Protein AF-A0A7S7LUF5-F1 (afdb_monomer_lite)

Sequence (207 aa):
MFKLKSSAERSEERLLEEKLYEQVALELQNDNKRAGIWAKALADSDGSEIKAQSLYIKYHVQALKDEIDIKNEQPKQATEQEQKETVKKTRSSYSSNEEYIKDMIVQNTKAKEGTHKSVLSSGSFAGNIKNYILVSVVFIVTLFVGMLVGGLVLNILKPDLASPDFGSVAFLGWSFGFASLYFYLKKEWLKYISLGMFILFVIPLVL

Organism: NCBI:txid2740404

Structure (mmCIF, N/CA/C/O backbone):
data_AF-A0A7S7LUF5-F1
#
_entry.id   AF-A0A7S7LUF5-F1
#
loop_
_atom_site.group_PDB
_atom_site.id
_atom_site.type_symbol
_atom_site.label_atom_id
_atom_site.label_alt_id
_atom_site.label_comp_id
_atom_site.label_asym_id
_atom_site.label_entity_id
_atom_site.label_seq_id
_atom_site.pdbx_PDB_ins_code
_atom_site.Cartn_x
_atom_site.Cartn_y
_atom_site.Cartn_z
_atom_site.occupancy
_atom_site.B_iso_or_equiv
_atom_site.auth_seq_id
_atom_site.auth_comp_id
_atom_site.auth_asym_id
_atom_site.auth_atom_id
_atom_site.pdbx_PDB_model_num
ATOM 1 N N . MET A 1 1 ? -36.928 -6.252 5.793 1.00 52.19 1 MET A N 1
ATOM 2 C CA . MET A 1 1 ? -37.040 -4.839 6.218 1.00 52.19 1 MET A CA 1
ATOM 3 C C . MET A 1 1 ? -35.694 -4.179 5.945 1.00 52.19 1 MET A C 1
ATOM 5 O O . MET A 1 1 ? -34.720 -4.578 6.565 1.00 52.19 1 MET A O 1
ATOM 9 N N . PHE A 1 2 ? -35.597 -3.278 4.963 1.00 64.00 2 PHE A N 1
ATOM 10 C CA . PHE A 1 2 ? -34.340 -2.584 4.652 1.00 64.00 2 PHE A CA 1
ATOM 11 C C . PHE A 1 2 ? -34.131 -1.455 5.665 1.00 64.00 2 PHE A C 1
ATOM 13 O O . PHE A 1 2 ? -34.934 -0.526 5.730 1.00 64.00 2 PHE A O 1
ATOM 20 N N . LYS A 1 3 ? -33.086 -1.556 6.491 1.00 74.62 3 LYS A N 1
ATOM 21 C CA . LYS A 1 3 ? -32.710 -0.505 7.440 1.00 74.62 3 LYS A CA 1
ATOM 22 C C . LYS A 1 3 ? -31.882 0.530 6.673 1.00 74.62 3 LYS A C 1
ATOM 24 O O . LYS A 1 3 ? -30.812 0.206 6.170 1.00 74.62 3 LYS A O 1
ATOM 29 N N . LEU A 1 4 ? -32.401 1.746 6.519 1.00 79.88 4 LEU A N 1
ATOM 30 C CA . LEU A 1 4 ? -31.677 2.830 5.853 1.00 79.88 4 LEU A CA 1
ATOM 31 C C . LEU A 1 4 ? -30.666 3.435 6.835 1.00 79.88 4 LEU A C 1
ATOM 33 O O . LEU A 1 4 ? -31.055 3.844 7.930 1.00 79.88 4 LEU A O 1
ATOM 37 N N . LYS A 1 5 ? -29.385 3.487 6.443 1.00 81.62 5 LYS A N 1
ATOM 38 C CA . LYS A 1 5 ? -28.329 4.132 7.238 1.00 81.62 5 LYS A CA 1
ATOM 39 C C . LYS A 1 5 ? -28.624 5.618 7.422 1.00 81.62 5 LYS A C 1
ATOM 41 O O . LYS A 1 5 ? -29.053 6.305 6.489 1.00 81.62 5 LYS A O 1
ATOM 46 N N . SER A 1 6 ? -28.346 6.129 8.617 1.00 89.75 6 SER A N 1
ATOM 47 C CA . SER A 1 6 ? -28.503 7.558 8.905 1.00 89.75 6 SER A CA 1
ATOM 48 C C . SER A 1 6 ? -27.444 8.402 8.176 1.00 89.75 6 SER A C 1
ATOM 50 O O . SER A 1 6 ? -26.435 7.897 7.680 1.00 89.75 6 SER A O 1
ATOM 52 N N . SER A 1 7 ? -27.649 9.721 8.086 1.00 87.19 7 SER A N 1
ATOM 53 C CA . SER A 1 7 ? -26.633 10.616 7.506 1.00 87.19 7 SER A CA 1
ATOM 54 C C . SER A 1 7 ? -25.322 10.618 8.302 1.00 87.19 7 SER A C 1
ATOM 56 O O . SER A 1 7 ? -24.259 10.751 7.701 1.00 87.19 7 SER A O 1
ATOM 58 N N . ALA A 1 8 ? -25.396 10.465 9.628 1.00 87.31 8 ALA A N 1
ATOM 59 C CA . ALA A 1 8 ? -24.224 10.395 10.498 1.00 87.31 8 ALA A CA 1
ATOM 60 C C . ALA A 1 8 ? -23.419 9.116 10.233 1.00 87.31 8 ALA A C 1
ATOM 62 O O . ALA A 1 8 ? -22.225 9.181 9.972 1.00 87.31 8 ALA A O 1
ATOM 63 N N . GLU A 1 9 ? -24.105 7.978 10.149 1.00 86.44 9 GLU A N 1
ATOM 64 C CA . GLU A 1 9 ? -23.503 6.664 9.893 1.00 86.44 9 GLU A CA 1
ATOM 65 C C . GLU A 1 9 ? -22.791 6.602 8.528 1.00 86.44 9 GLU A C 1
ATOM 67 O O . GLU A 1 9 ? -21.685 6.083 8.414 1.00 86.44 9 GLU A O 1
ATOM 72 N N . ARG A 1 10 ? -23.365 7.232 7.490 1.00 87.81 10 ARG A N 1
ATOM 73 C CA . ARG A 1 10 ? -22.695 7.392 6.184 1.00 87.81 10 ARG A CA 1
ATOM 74 C C . ARG A 1 10 ? -21.480 8.321 6.235 1.00 87.81 10 ARG A C 1
ATOM 76 O O . ARG A 1 10 ? -20.592 8.225 5.391 1.00 87.81 10 ARG A O 1
ATOM 83 N N . SER A 1 11 ? -21.458 9.284 7.154 1.00 90.00 11 SER A N 1
ATOM 84 C CA . SER A 1 11 ? -20.297 10.157 7.340 1.00 90.00 11 SER A CA 1
ATOM 85 C C . SER A 1 11 ? -19.166 9.428 8.052 1.00 90.00 11 SER A C 1
ATOM 87 O O . SER A 1 11 ? -18.017 9.557 7.643 1.00 90.00 11 SER A O 1
ATOM 89 N N . GLU A 1 12 ? -19.493 8.641 9.073 1.00 89.69 12 GLU A N 1
ATOM 90 C CA . GLU A 1 12 ? -18.533 7.803 9.789 1.00 89.69 12 GLU A CA 1
ATOM 91 C C . GLU A 1 12 ? -17.911 6.749 8.869 1.00 89.69 12 GLU A C 1
ATOM 93 O O . GLU A 1 12 ? -16.695 6.600 8.858 1.00 89.69 12 GLU A O 1
ATOM 98 N N . GLU A 1 13 ? -18.711 6.091 8.026 1.00 89.00 13 GLU A N 1
ATOM 99 C CA . GLU A 1 13 ? -18.224 5.113 7.045 1.00 89.00 13 GLU A CA 1
ATOM 100 C C . GLU A 1 13 ? -17.198 5.713 6.074 1.00 89.00 13 GLU A C 1
ATOM 102 O O . GLU A 1 13 ? -16.155 5.105 5.839 1.00 89.00 13 GLU A O 1
ATOM 107 N N . ARG A 1 14 ? -17.434 6.936 5.577 1.00 90.06 14 ARG A N 1
ATOM 108 C CA . ARG A 1 14 ? -16.469 7.641 4.714 1.00 90.06 14 ARG A CA 1
ATOM 109 C C . ARG A 1 14 ? -15.157 7.948 5.435 1.00 90.06 14 ARG A C 1
ATOM 111 O O . ARG A 1 14 ? -14.097 7.756 4.854 1.00 90.06 14 ARG A O 1
ATOM 118 N N . LEU A 1 15 ? -15.223 8.393 6.691 1.00 91.81 15 LEU A N 1
ATOM 119 C CA . LEU A 1 15 ? -14.026 8.681 7.491 1.00 91.81 15 LEU A CA 1
ATOM 120 C C . LEU A 1 15 ? -13.237 7.411 7.828 1.00 91.81 15 LEU A C 1
ATOM 122 O O . LEU A 1 15 ? -12.010 7.434 7.863 1.00 91.81 15 LEU A O 1
ATOM 126 N N . LEU A 1 16 ? -13.928 6.301 8.098 1.00 90.06 16 LEU A N 1
ATOM 127 C CA . LEU A 1 16 ? -13.287 5.008 8.332 1.00 90.06 16 LEU A CA 1
ATOM 128 C C . LEU A 1 16 ? -12.614 4.490 7.063 1.00 90.06 16 LEU A C 1
ATOM 130 O O . LEU A 1 16 ? -11.479 4.026 7.119 1.00 90.06 16 LEU A O 1
ATOM 134 N N . GLU A 1 17 ? -13.291 4.601 5.923 1.00 90.81 17 GLU A N 1
ATOM 135 C CA . GLU A 1 17 ? -12.730 4.223 4.634 1.00 90.81 17 GLU A CA 1
ATOM 136 C C . GLU A 1 17 ? -11.475 5.041 4.305 1.00 90.81 17 GLU A C 1
ATOM 138 O O . GLU A 1 17 ? -10.447 4.456 3.972 1.00 90.81 17 GLU A O 1
ATOM 143 N N . GLU A 1 18 ? -11.513 6.362 4.483 1.00 94.06 18 GLU A N 1
ATOM 144 C CA . GLU A 1 18 ? -10.358 7.245 4.282 1.00 94.06 18 GLU A CA 1
ATOM 145 C C . GLU A 1 18 ? -9.151 6.831 5.138 1.00 94.06 18 GLU A C 1
ATOM 147 O O . GLU A 1 18 ? -8.046 6.692 4.614 1.00 94.06 18 GLU A O 1
ATOM 152 N N . LYS A 1 19 ? -9.367 6.525 6.423 1.00 93.62 19 LYS A N 1
ATOM 153 C CA . LYS A 1 19 ? -8.303 6.041 7.321 1.00 93.62 19 LYS A CA 1
ATOM 154 C C . LYS A 1 19 ? -7.698 4.710 6.876 1.00 93.62 19 LYS A C 1
ATOM 156 O O . LYS A 1 19 ? -6.494 4.513 7.022 1.00 93.62 19 LYS A O 1
ATOM 161 N N . LEU A 1 20 ? -8.506 3.791 6.342 1.00 92.94 20 LEU A N 1
ATOM 162 C CA . LEU A 1 20 ? -7.997 2.524 5.804 1.00 92.94 20 LEU A CA 1
ATOM 163 C C . LEU A 1 20 ? -7.102 2.770 4.586 1.00 92.94 20 LEU A C 1
ATOM 165 O O . LEU A 1 20 ? -6.026 2.183 4.488 1.00 92.94 20 LEU A O 1
ATOM 169 N N . TYR A 1 21 ? -7.514 3.658 3.679 1.00 94.88 21 TYR A N 1
ATOM 170 C CA . TYR A 1 21 ? -6.686 4.040 2.534 1.00 94.88 21 TYR A CA 1
ATOM 171 C C . TYR A 1 21 ? -5.382 4.720 2.968 1.00 94.88 21 TYR A C 1
ATOM 173 O O . TYR A 1 21 ? -4.325 4.396 2.427 1.00 94.88 21 TYR A O 1
ATOM 181 N N . GLU A 1 22 ? -5.437 5.615 3.956 1.00 95.12 22 GLU A N 1
ATOM 182 C CA . GLU A 1 22 ? -4.259 6.283 4.517 1.00 95.12 22 GLU A CA 1
ATOM 183 C C . GLU A 1 22 ? -3.263 5.275 5.103 1.00 95.12 22 GLU A C 1
ATOM 185 O O . GLU A 1 22 ? -2.080 5.303 4.758 1.00 95.12 22 GLU A O 1
ATOM 190 N N . GLN A 1 23 ? -3.737 4.334 5.926 1.00 94.12 23 GLN A N 1
ATOM 191 C CA . GLN A 1 23 ? -2.887 3.300 6.516 1.00 94.12 23 GLN A CA 1
ATOM 192 C C . GLN A 1 23 ? -2.156 2.490 5.436 1.00 94.12 23 GLN A C 1
ATOM 194 O O . GLN A 1 23 ? -0.937 2.329 5.489 1.00 94.12 23 GLN A O 1
ATOM 199 N N . VAL A 1 24 ? -2.885 2.019 4.423 1.00 94.44 24 VAL A N 1
ATOM 200 C CA . VAL A 1 24 ? -2.312 1.216 3.336 1.00 94.44 24 VAL A CA 1
ATOM 201 C C . VAL A 1 24 ? -1.322 2.025 2.493 1.00 94.44 24 VAL A C 1
ATOM 203 O O . VAL A 1 24 ? -0.304 1.491 2.046 1.00 94.44 24 VAL A O 1
ATOM 206 N N . ALA A 1 25 ? -1.577 3.319 2.288 1.00 92.69 25 ALA A N 1
ATOM 207 C CA . ALA A 1 25 ? -0.643 4.200 1.595 1.00 92.69 25 ALA A CA 1
ATOM 208 C C . ALA A 1 25 ? 0.678 4.348 2.369 1.00 92.69 25 ALA A C 1
ATOM 210 O O . ALA A 1 25 ? 1.751 4.272 1.767 1.00 92.69 25 ALA A O 1
ATOM 211 N N . LEU A 1 26 ? 0.615 4.492 3.697 1.00 93.12 26 LEU A N 1
ATOM 212 C CA . LEU A 1 26 ? 1.802 4.543 4.555 1.00 93.12 26 LEU A CA 1
ATOM 213 C C . LEU A 1 26 ? 2.591 3.227 4.520 1.00 93.12 26 LEU A C 1
ATOM 215 O O . LEU A 1 26 ? 3.818 3.244 4.455 1.00 93.12 26 LEU A O 1
ATOM 219 N N . GLU A 1 27 ? 1.917 2.076 4.519 1.00 90.94 27 GLU A N 1
ATOM 220 C CA . GLU A 1 27 ? 2.575 0.769 4.376 1.00 90.94 27 GLU A CA 1
ATOM 221 C C . GLU A 1 27 ? 3.311 0.631 3.039 1.00 90.94 27 GLU A C 1
ATOM 223 O O . GLU A 1 27 ? 4.434 0.120 2.994 1.00 90.94 27 GLU A O 1
ATOM 228 N N . LEU A 1 28 ? 2.706 1.127 1.955 1.00 91.62 28 LEU A N 1
ATOM 229 C CA . LEU A 1 28 ? 3.323 1.134 0.632 1.00 91.62 28 LEU A CA 1
ATOM 230 C C . LEU A 1 28 ? 4.586 2.011 0.607 1.00 91.62 28 LEU A C 1
ATOM 232 O O . LEU A 1 28 ? 5.600 1.590 0.049 1.00 91.62 28 LEU A O 1
ATOM 236 N N . GLN A 1 29 ? 4.532 3.196 1.230 1.00 91.00 29 GLN A N 1
ATOM 237 C CA . GLN A 1 29 ? 5.666 4.125 1.347 1.00 91.00 29 GLN A CA 1
ATOM 238 C C . GLN A 1 29 ? 6.809 3.553 2.192 1.00 91.00 29 GLN A C 1
ATOM 240 O O . GLN A 1 29 ? 7.975 3.743 1.856 1.00 91.00 29 GLN A O 1
ATOM 245 N N . ASN A 1 30 ? 6.479 2.821 3.257 1.00 90.94 30 ASN A N 1
ATOM 246 C CA . ASN A 1 30 ? 7.445 2.197 4.163 1.00 90.94 30 ASN A CA 1
ATOM 247 C C . ASN A 1 30 ? 7.988 0.849 3.654 1.00 90.94 30 ASN A C 1
ATOM 249 O O . ASN A 1 30 ? 8.681 0.154 4.393 1.00 90.94 30 ASN A O 1
ATOM 253 N N . ASP A 1 31 ? 7.647 0.455 2.423 1.00 89.88 31 ASP A N 1
ATOM 254 C CA . ASP A 1 31 ? 8.009 -0.830 1.809 1.00 89.88 31 ASP A CA 1
ATOM 255 C C . ASP A 1 31 ? 7.560 -2.073 2.610 1.00 89.88 31 ASP A C 1
ATOM 257 O O . ASP A 1 31 ? 8.022 -3.189 2.382 1.00 89.88 31 ASP A O 1
ATOM 261 N N . ASN A 1 32 ? 6.595 -1.916 3.520 1.00 91.25 32 ASN A N 1
ATOM 262 C CA . ASN A 1 32 ? 6.089 -2.993 4.370 1.00 91.25 32 ASN A CA 1
ATOM 263 C C . ASN A 1 32 ? 4.871 -3.673 3.729 1.00 91.25 32 ASN A C 1
ATOM 265 O O . ASN A 1 32 ? 3.757 -3.639 4.249 1.00 91.25 32 ASN A O 1
ATOM 269 N N . LYS A 1 33 ? 5.072 -4.249 2.542 1.00 92.00 33 LYS A N 1
ATOM 270 C CA . LYS A 1 33 ? 3.987 -4.829 1.742 1.00 92.00 33 LYS A CA 1
ATOM 271 C C . LYS A 1 33 ? 3.671 -6.267 2.154 1.00 92.00 33 LYS A C 1
ATOM 273 O O . LYS A 1 33 ? 4.558 -7.114 2.272 1.00 92.00 33 LYS A O 1
ATOM 278 N N . ARG A 1 34 ? 2.381 -6.606 2.239 1.00 91.50 34 ARG A N 1
ATOM 279 C CA . ARG A 1 34 ? 1.931 -8.000 2.375 1.00 91.50 34 ARG A CA 1
ATOM 280 C C . ARG A 1 34 ? 2.192 -8.768 1.082 1.00 91.50 34 ARG A C 1
ATOM 282 O O . ARG A 1 34 ? 1.458 -8.610 0.107 1.00 91.50 34 ARG A O 1
ATOM 289 N N . ALA A 1 35 ? 3.186 -9.657 1.103 1.00 92.00 35 ALA A N 1
ATOM 290 C CA . ALA A 1 35 ? 3.668 -10.384 -0.075 1.00 92.00 35 ALA A CA 1
ATOM 291 C C . ALA A 1 35 ? 2.559 -11.071 -0.898 1.00 92.00 35 ALA A C 1
ATOM 293 O O . ALA A 1 35 ? 2.576 -10.989 -2.121 1.00 92.00 35 ALA A O 1
ATOM 294 N N . GLY A 1 36 ? 1.568 -11.702 -0.254 1.00 93.44 36 GLY A N 1
ATOM 295 C CA . GLY A 1 36 ? 0.470 -12.374 -0.965 1.00 93.44 36 GLY A CA 1
ATOM 296 C C . GLY A 1 36 ? -0.461 -11.417 -1.722 1.00 93.44 36 GLY A C 1
ATOM 297 O O . GLY A 1 36 ? -0.819 -11.678 -2.869 1.00 93.44 36 GLY A O 1
ATOM 298 N N . ILE A 1 37 ? -0.817 -10.282 -1.111 1.00 94.31 37 ILE A N 1
ATOM 299 C CA . ILE A 1 37 ? -1.661 -9.256 -1.749 1.00 94.31 37 ILE A CA 1
ATOM 300 C C . ILE A 1 37 ? -0.868 -8.532 -2.837 1.00 94.31 37 ILE A C 1
ATOM 302 O O . ILE A 1 37 ? -1.396 -8.261 -3.911 1.00 94.31 37 ILE A O 1
ATOM 306 N N . TRP A 1 38 ? 0.416 -8.276 -2.584 1.00 94.75 38 TRP A N 1
ATOM 307 C CA . TRP A 1 38 ? 1.329 -7.704 -3.566 1.00 94.75 38 TRP A CA 1
ATOM 308 C C . TRP A 1 38 ? 1.483 -8.592 -4.801 1.00 94.75 38 TRP A C 1
ATOM 310 O O . TRP A 1 38 ? 1.344 -8.109 -5.920 1.00 94.75 38 TRP A O 1
ATOM 320 N N . ALA A 1 39 ? 1.689 -9.897 -4.615 1.00 93.88 39 ALA A N 1
ATOM 321 C CA . ALA A 1 39 ? 1.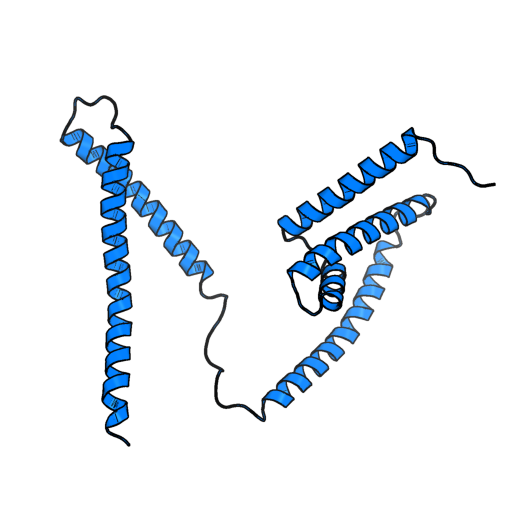782 -10.845 -5.719 1.00 93.88 39 ALA A CA 1
ATOM 322 C C . ALA A 1 39 ? 0.491 -10.882 -6.550 1.00 93.88 39 ALA A C 1
ATOM 324 O O . ALA A 1 39 ? 0.558 -10.865 -7.776 1.00 93.88 39 ALA A O 1
ATOM 325 N N . LYS A 1 40 ? -0.680 -10.861 -5.896 1.00 94.31 40 LYS A N 1
ATOM 326 C CA . LYS A 1 40 ? -1.976 -10.750 -6.580 1.00 94.31 40 LYS A CA 1
ATOM 327 C C . LYS A 1 40 ? -2.070 -9.459 -7.397 1.00 94.31 40 LYS A C 1
ATOM 329 O O . LYS A 1 40 ? -2.433 -9.495 -8.565 1.00 94.31 40 LYS A O 1
ATOM 334 N N . ALA A 1 41 ? -1.700 -8.330 -6.799 1.00 96.06 41 ALA A N 1
ATOM 335 C CA . ALA A 1 41 ? -1.721 -7.039 -7.472 1.00 96.06 41 ALA A CA 1
ATOM 336 C C . ALA A 1 41 ? -0.779 -6.990 -8.683 1.00 96.06 41 ALA A C 1
ATOM 338 O O . ALA A 1 41 ? -1.134 -6.398 -9.694 1.00 96.06 41 ALA A O 1
ATOM 339 N N . LEU A 1 42 ? 0.392 -7.626 -8.595 1.00 94.81 42 LEU A N 1
ATOM 340 C CA . LEU A 1 42 ? 1.367 -7.698 -9.682 1.00 94.81 42 LEU A CA 1
ATOM 341 C C . LEU A 1 42 ? 0.917 -8.629 -10.819 1.00 94.81 42 LEU A C 1
ATOM 343 O O . LEU A 1 42 ? 1.151 -8.328 -11.987 1.00 94.81 42 LEU A O 1
ATOM 347 N N . ALA A 1 43 ? 0.264 -9.745 -10.487 1.00 95.06 43 ALA A N 1
ATOM 348 C CA . ALA A 1 43 ? -0.317 -10.650 -11.478 1.00 95.06 43 ALA A CA 1
ATOM 349 C C . ALA A 1 43 ? -1.414 -9.951 -12.298 1.00 95.06 43 ALA A C 1
ATOM 351 O O . ALA A 1 43 ? -1.459 -10.091 -13.516 1.00 95.06 43 ALA A O 1
ATOM 352 N N . ASP A 1 44 ? -2.234 -9.137 -11.632 1.00 94.38 44 ASP A N 1
ATOM 353 C CA . ASP A 1 44 ? -3.338 -8.394 -12.244 1.00 94.38 44 ASP A CA 1
ATOM 354 C C . ASP A 1 44 ? -2.895 -7.084 -12.927 1.00 94.38 44 ASP A C 1
ATOM 356 O O . ASP A 1 44 ? -3.709 -6.400 -13.550 1.00 94.38 44 ASP A O 1
ATOM 360 N N . SER A 1 45 ? -1.622 -6.691 -12.801 1.00 94.12 45 SER A N 1
ATOM 361 C CA . SER A 1 45 ? -1.110 -5.422 -13.331 1.00 94.12 45 SER A CA 1
ATOM 362 C C . SER A 1 45 ? -0.413 -5.532 -14.686 1.00 94.12 45 SER A C 1
ATOM 364 O O . SER A 1 45 ? 0.162 -4.542 -15.155 1.00 94.12 45 SER A O 1
ATOM 366 N N . ASP A 1 46 ? -0.423 -6.719 -15.296 1.00 89.94 46 ASP A N 1
ATOM 367 C CA . ASP A 1 46 ? 0.352 -7.055 -16.497 1.00 89.94 46 ASP A CA 1
ATOM 368 C C . ASP A 1 46 ? 1.860 -6.772 -16.326 1.00 89.94 46 ASP A C 1
ATOM 370 O O . ASP A 1 46 ? 2.554 -6.392 -17.269 1.00 89.94 46 ASP A O 1
ATOM 374 N N . GLY A 1 47 ? 2.378 -6.884 -15.095 1.00 82.81 47 GLY A N 1
ATOM 375 C CA . GLY A 1 47 ? 3.780 -6.596 -14.771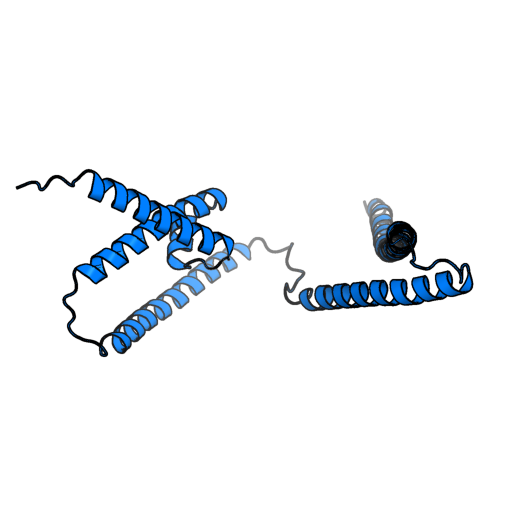 1.00 82.81 47 GLY A CA 1
ATOM 376 C C . GLY A 1 47 ? 4.131 -5.106 -14.664 1.00 82.81 47 GLY A C 1
ATOM 377 O O . GLY A 1 47 ? 5.297 -4.764 -14.481 1.00 82.81 47 GLY A O 1
ATOM 378 N N . SER A 1 48 ? 3.152 -4.199 -14.741 1.00 94.19 48 SER A N 1
ATOM 379 C CA . SER A 1 48 ? 3.372 -2.775 -14.473 1.00 94.19 48 SER A CA 1
ATOM 380 C C . SER A 1 48 ? 3.357 -2.502 -12.971 1.00 94.19 48 SER A C 1
ATOM 382 O O . SER A 1 48 ? 2.356 -2.742 -12.294 1.00 94.19 48 SER A O 1
ATOM 384 N N . GLU A 1 49 ? 4.446 -1.942 -12.447 1.00 89.56 49 GLU A N 1
ATOM 385 C CA . GLU A 1 49 ? 4.563 -1.623 -11.022 1.00 89.56 49 GLU A CA 1
ATOM 386 C C . GLU A 1 49 ? 3.595 -0.512 -10.586 1.00 89.56 49 GLU A C 1
ATOM 388 O O . GLU A 1 49 ? 2.954 -0.625 -9.546 1.00 89.56 49 GLU A O 1
ATOM 393 N N . ILE A 1 50 ? 3.402 0.521 -11.412 1.00 93.94 50 ILE A N 1
ATOM 394 C CA . ILE A 1 50 ? 2.478 1.632 -11.115 1.00 93.94 50 ILE A CA 1
ATOM 395 C C . ILE A 1 50 ? 1.038 1.113 -10.986 1.00 93.94 50 ILE A C 1
ATOM 397 O O . ILE A 1 50 ? 0.315 1.455 -10.048 1.00 93.94 50 ILE A O 1
ATOM 401 N N . LYS A 1 51 ? 0.621 0.236 -11.908 1.00 94.94 51 LYS A N 1
ATOM 402 C CA . LYS A 1 51 ? -0.690 -0.419 -11.834 1.00 94.94 51 LYS A CA 1
ATOM 403 C C . LYS A 1 51 ? -0.774 -1.363 -10.630 1.00 94.94 51 LYS A C 1
ATOM 405 O O . LYS A 1 51 ? -1.798 -1.371 -9.951 1.00 94.94 51 LYS A O 1
ATOM 410 N N . ALA A 1 52 ? 0.295 -2.105 -10.329 1.00 94.75 52 ALA A N 1
ATOM 411 C CA . ALA A 1 52 ? 0.349 -3.000 -9.172 1.00 94.75 52 ALA A CA 1
ATOM 412 C C . ALA A 1 52 ? 0.180 -2.235 -7.855 1.00 94.75 52 ALA A C 1
ATOM 414 O O . ALA A 1 52 ? -0.541 -2.691 -6.979 1.00 94.75 52 ALA A O 1
ATOM 415 N N . GLN A 1 53 ? 0.775 -1.049 -7.717 1.00 95.00 53 GLN A N 1
ATOM 416 C CA . GLN A 1 53 ? 0.605 -0.206 -6.531 1.00 95.00 53 GLN A CA 1
ATOM 417 C C . GLN A 1 53 ? -0.857 0.218 -6.340 1.00 95.00 53 GLN A C 1
ATOM 419 O O . GLN A 1 53 ? -1.399 0.092 -5.244 1.00 95.00 53 GLN A O 1
ATOM 424 N N . SER A 1 54 ? -1.530 0.644 -7.413 1.00 95.50 54 SER A N 1
ATOM 425 C CA . SER A 1 54 ? -2.958 0.986 -7.362 1.00 95.50 54 SER A CA 1
ATOM 426 C C . SER A 1 54 ? -3.831 -0.220 -6.985 1.00 95.50 54 SER A C 1
ATOM 428 O O . SER A 1 54 ? -4.696 -0.121 -6.111 1.00 95.50 54 SER A O 1
ATOM 430 N N . LEU A 1 55 ? -3.573 -1.380 -7.595 1.00 95.94 55 LEU A N 1
ATOM 431 C CA . LEU A 1 55 ? -4.294 -2.622 -7.307 1.00 95.94 55 LEU A CA 1
ATOM 432 C C . LEU A 1 55 ? -4.026 -3.133 -5.888 1.00 95.94 55 LEU A C 1
ATOM 434 O O . LEU A 1 55 ? -4.949 -3.604 -5.226 1.00 95.94 55 LEU A O 1
ATOM 438 N N . TYR A 1 56 ? -2.796 -2.989 -5.393 1.00 96.06 56 TYR A N 1
ATOM 439 C CA . TYR A 1 56 ? -2.420 -3.351 -4.030 1.00 96.06 56 TYR A CA 1
ATOM 440 C C . TYR A 1 56 ? -3.246 -2.571 -3.018 1.00 96.06 56 TYR A C 1
ATOM 442 O O . TYR A 1 56 ? -3.826 -3.180 -2.124 1.00 96.06 56 TYR A O 1
ATOM 450 N N . ILE A 1 57 ? -3.366 -1.252 -3.197 1.00 95.88 57 ILE A N 1
ATOM 451 C CA . ILE A 1 57 ? -4.160 -0.409 -2.299 1.00 95.88 57 ILE A CA 1
ATOM 452 C C . ILE A 1 57 ? -5.608 -0.908 -2.246 1.00 95.88 57 ILE A C 1
ATOM 454 O O . ILE A 1 57 ? -6.151 -1.143 -1.168 1.00 95.88 57 ILE A O 1
ATOM 458 N N . LYS A 1 58 ? -6.213 -1.157 -3.412 1.00 95.19 58 LYS A N 1
ATOM 459 C CA . LYS A 1 58 ? -7.593 -1.647 -3.516 1.00 95.19 58 LYS A CA 1
ATOM 460 C C . LYS A 1 58 ? -7.786 -2.999 -2.826 1.00 95.19 58 LYS A C 1
ATOM 462 O O . LYS A 1 58 ? -8.713 -3.166 -2.035 1.00 95.19 58 LYS A O 1
ATOM 467 N N . TYR A 1 59 ? -6.932 -3.974 -3.130 1.00 96.00 59 TYR A N 1
ATOM 468 C CA . TYR A 1 59 ? -7.042 -5.314 -2.558 1.00 96.00 59 TYR A CA 1
ATOM 469 C C . TYR A 1 59 ? -6.730 -5.340 -1.070 1.00 96.00 59 TYR A C 1
ATOM 471 O O . TYR A 1 59 ? -7.341 -6.116 -0.338 1.00 96.00 59 TYR A O 1
ATOM 479 N N . HIS A 1 60 ? -5.811 -4.492 -0.615 1.00 95.00 60 HIS A N 1
ATOM 480 C CA . HIS A 1 60 ? -5.447 -4.463 0.783 1.00 95.00 60 HIS A CA 1
ATOM 481 C C . HIS A 1 60 ? -6.537 -3.829 1.647 1.00 95.00 60 HIS A C 1
ATOM 483 O O . HIS A 1 60 ? -6.885 -4.407 2.673 1.00 95.00 60 HIS A O 1
ATOM 489 N N . VAL A 1 61 ? -7.143 -2.725 1.198 1.00 94.94 61 VAL A N 1
ATOM 490 C CA . VAL A 1 61 ? -8.290 -2.120 1.892 1.00 94.94 61 VAL A CA 1
ATOM 491 C C . VAL A 1 61 ? -9.463 -3.094 1.969 1.00 94.94 61 VAL A C 1
ATOM 493 O O . VAL A 1 61 ? -10.079 -3.210 3.025 1.00 94.94 61 VAL A O 1
ATOM 496 N N . GLN A 1 62 ? -9.749 -3.835 0.892 1.00 93.50 62 GLN A N 1
ATOM 497 C CA . GLN A 1 62 ? -10.794 -4.859 0.932 1.00 93.50 62 GLN A CA 1
ATOM 498 C C . GLN A 1 62 ? -10.475 -5.947 1.963 1.00 93.50 62 GLN A C 1
ATOM 500 O O . GLN A 1 62 ? -11.323 -6.259 2.788 1.00 93.50 62 GLN A O 1
ATOM 505 N N . ALA A 1 63 ? -9.240 -6.458 1.975 1.00 92.44 63 ALA A N 1
ATOM 506 C CA . ALA A 1 63 ? -8.827 -7.458 2.954 1.00 92.44 63 ALA A CA 1
ATOM 507 C C . ALA A 1 63 ? -8.964 -6.952 4.402 1.00 92.44 63 ALA A C 1
ATOM 509 O O . ALA A 1 63 ? -9.390 -7.706 5.266 1.00 92.44 63 ALA A O 1
ATOM 510 N N . LEU A 1 64 ? -8.653 -5.678 4.668 1.00 91.06 64 LEU A N 1
ATOM 511 C CA . LEU A 1 64 ? -8.833 -5.082 5.996 1.00 91.06 64 LEU A CA 1
ATOM 512 C C . LEU A 1 64 ? -10.312 -4.988 6.394 1.00 91.06 64 LEU A C 1
ATOM 514 O O . LEU A 1 64 ? -10.643 -5.244 7.549 1.00 91.06 64 LEU A O 1
ATOM 518 N N . LYS A 1 65 ? -11.203 -4.647 5.453 1.00 90.31 65 LYS A N 1
ATOM 519 C CA . LYS A 1 65 ? -12.655 -4.655 5.695 1.00 90.31 65 LYS A CA 1
ATOM 520 C C . LYS A 1 65 ? -13.139 -6.069 6.027 1.00 90.31 65 LYS A C 1
ATOM 522 O O . LYS A 1 65 ? -13.769 -6.255 7.061 1.00 90.31 65 LYS A O 1
ATOM 527 N N . ASP A 1 66 ? -12.734 -7.057 5.232 1.00 90.06 66 ASP A N 1
ATOM 528 C CA . ASP A 1 66 ? -13.092 -8.461 5.455 1.00 90.06 66 ASP A CA 1
ATOM 529 C C . ASP A 1 66 ? -12.571 -8.966 6.821 1.00 90.06 66 ASP A C 1
ATOM 531 O O . ASP A 1 66 ? -13.280 -9.654 7.550 1.00 90.06 66 ASP A O 1
ATOM 535 N N . GLU A 1 67 ? -11.346 -8.591 7.215 1.00 88.75 67 GLU A N 1
ATOM 536 C CA . GLU A 1 67 ? -10.765 -8.927 8.526 1.00 88.75 67 GLU A CA 1
ATOM 537 C C . GLU A 1 67 ? -11.556 -8.305 9.695 1.00 88.75 67 GLU A C 1
ATOM 539 O O . GLU A 1 67 ? -11.732 -8.944 10.738 1.00 88.75 67 GLU A O 1
ATOM 544 N N . ILE A 1 68 ? -12.055 -7.074 9.532 1.00 87.69 68 ILE A N 1
ATOM 545 C CA . ILE A 1 68 ? -12.912 -6.401 10.520 1.00 87.69 68 ILE A CA 1
ATOM 546 C C . ILE A 1 68 ? -14.272 -7.099 10.614 1.00 87.69 68 ILE A C 1
ATOM 548 O O . ILE A 1 68 ? -14.743 -7.354 11.723 1.00 87.69 68 ILE A O 1
ATOM 552 N N . ASP A 1 69 ? -14.877 -7.441 9.479 1.00 85.25 69 ASP A N 1
ATOM 553 C CA . ASP A 1 69 ? -16.183 -8.099 9.421 1.00 85.25 69 ASP A CA 1
ATOM 554 C C . ASP A 1 69 ? -16.129 -9.489 10.066 1.00 85.25 69 ASP A C 1
ATOM 556 O O . ASP A 1 69 ? -16.913 -9.780 10.971 1.00 85.25 69 ASP A O 1
ATOM 560 N N . ILE A 1 70 ? -15.113 -10.296 9.735 1.00 85.06 70 ILE A N 1
ATOM 561 C CA . ILE A 1 70 ? -14.879 -11.604 10.368 1.00 85.06 70 ILE A CA 1
ATOM 562 C C . ILE A 1 70 ? -14.716 -11.453 11.886 1.00 85.06 70 ILE A C 1
ATOM 564 O O . ILE A 1 70 ? -15.270 -12.236 12.658 1.00 85.06 70 ILE A O 1
ATOM 568 N N . LYS A 1 71 ? -13.977 -10.436 12.344 1.00 82.25 71 LYS A N 1
ATOM 569 C CA . LYS A 1 71 ? -13.776 -10.185 13.778 1.00 82.25 71 LYS A CA 1
ATOM 570 C C . LYS A 1 71 ? -15.067 -9.774 14.493 1.00 82.25 71 LYS A C 1
ATOM 572 O O . LYS A 1 71 ? -15.211 -10.061 15.681 1.00 82.25 71 LYS A O 1
ATOM 577 N N . ASN A 1 72 ? -15.982 -9.106 13.797 1.00 78.31 72 ASN A N 1
ATOM 578 C CA . ASN A 1 72 ? -17.269 -8.679 14.340 1.00 78.31 72 ASN A CA 1
ATOM 579 C C . ASN A 1 72 ? -18.299 -9.819 14.380 1.00 78.31 72 ASN A C 1
ATOM 581 O O . ASN A 1 72 ? -19.172 -9.817 15.247 1.00 78.31 72 ASN A O 1
ATOM 585 N N . GLU A 1 73 ? -18.195 -10.792 13.472 1.00 73.56 73 GLU A N 1
ATOM 586 C CA . GLU A 1 73 ? -19.109 -11.938 13.371 1.00 73.56 73 GLU A CA 1
ATOM 587 C C . GLU A 1 73 ? -18.770 -13.094 14.326 1.00 73.56 73 GLU A C 1
ATOM 589 O O . GLU A 1 73 ? -19.630 -13.925 14.622 1.00 73.56 73 GLU A O 1
ATOM 594 N N . GLN A 1 74 ? -17.546 -13.150 14.855 1.00 60.84 74 GLN A N 1
ATOM 595 C CA . GLN A 1 74 ? -17.154 -14.163 15.837 1.00 60.84 74 GLN A CA 1
ATOM 596 C C . GLN A 1 74 ? -17.623 -13.761 17.252 1.00 60.84 74 GLN A C 1
ATOM 598 O O . GLN A 1 74 ? -17.118 -12.780 17.813 1.00 60.84 74 GLN A O 1
ATOM 603 N N . PRO A 1 75 ? -18.547 -14.503 17.902 1.00 51.38 75 PRO A N 1
ATOM 604 C CA . PRO A 1 75 ? -18.779 -14.327 19.329 1.00 51.38 75 PRO A CA 1
ATOM 605 C C . PRO A 1 75 ? -17.485 -14.682 20.067 1.00 51.38 75 PRO A C 1
ATOM 607 O O . PRO A 1 75 ? -16.863 -15.693 19.761 1.00 51.38 75 PRO A O 1
ATOM 610 N N . LYS A 1 76 ? -17.076 -13.855 21.039 1.00 54.19 76 LYS A N 1
ATOM 611 C CA . LYS A 1 76 ? -15.907 -14.081 21.909 1.00 54.19 76 LYS A CA 1
ATOM 612 C C . LYS A 1 76 ? -15.984 -15.449 22.606 1.00 54.19 76 LYS A C 1
ATOM 614 O O . LYS A 1 76 ? -16.414 -15.536 23.753 1.00 54.19 76 LYS A O 1
ATOM 619 N N . GLN A 1 77 ? -15.565 -16.514 21.942 1.00 47.34 77 GLN A N 1
ATOM 620 C CA . GLN A 1 77 ? -15.344 -17.827 22.523 1.00 47.34 77 GLN A CA 1
ATOM 621 C C . GLN A 1 77 ? -14.064 -18.392 21.910 1.00 47.34 77 GLN A C 1
ATOM 623 O O . GLN A 1 77 ? -13.887 -18.373 20.701 1.00 47.34 77 GLN A O 1
ATOM 628 N N . ALA A 1 78 ? -13.186 -18.872 22.791 1.00 45.75 78 ALA A N 1
ATOM 629 C CA . ALA A 1 78 ? -11.895 -19.504 22.517 1.00 45.75 78 ALA A CA 1
ATOM 630 C C . ALA A 1 78 ? -10.718 -18.573 22.163 1.00 45.75 78 ALA A C 1
ATOM 632 O O . ALA A 1 78 ? -10.102 -18.629 21.103 1.00 45.75 78 ALA A O 1
ATOM 633 N N . THR A 1 79 ? -10.295 -17.811 23.170 1.00 52.72 79 THR A N 1
ATOM 634 C CA . THR A 1 79 ? -8.871 -17.558 23.412 1.00 52.72 79 THR A CA 1
ATOM 635 C C . THR A 1 79 ? -8.099 -18.899 23.435 1.00 52.72 79 THR A C 1
ATOM 637 O O . THR A 1 79 ? -8.544 -19.860 24.058 1.00 52.72 79 THR A O 1
ATOM 640 N N . GLU A 1 80 ? -6.932 -18.932 22.779 1.00 53.66 80 GLU A N 1
ATOM 641 C CA . GLU A 1 80 ? -5.778 -19.837 23.000 1.00 53.66 80 GLU A CA 1
ATOM 642 C C . GLU A 1 80 ? -5.596 -21.198 22.282 1.00 53.66 80 GLU A C 1
ATOM 644 O O . GLU A 1 80 ? -4.490 -21.731 22.383 1.00 53.66 80 GLU A O 1
ATOM 649 N N . GLN A 1 81 ? -6.519 -21.746 21.474 1.00 45.00 81 GLN A N 1
ATOM 650 C CA . GLN A 1 81 ? -6.260 -23.054 20.806 1.00 45.00 81 GLN A CA 1
ATOM 651 C C . GLN A 1 81 ? -6.067 -23.042 19.272 1.00 45.00 81 GLN A C 1
ATOM 653 O O . GLN A 1 81 ? -5.402 -23.937 18.749 1.00 45.00 81 GLN A O 1
ATOM 658 N N . GLU A 1 82 ? -6.478 -22.004 18.537 1.00 49.44 82 GLU A N 1
ATOM 659 C CA . GLU A 1 82 ? -6.348 -21.984 17.060 1.00 49.44 82 GLU A CA 1
ATOM 660 C C . GLU A 1 82 ? -4.980 -21.523 16.515 1.00 49.44 82 GLU A C 1
ATOM 662 O O . GLU A 1 82 ? -4.665 -21.734 15.339 1.00 49.44 82 GLU A O 1
ATOM 667 N N . GLN A 1 83 ? -4.106 -20.966 17.362 1.00 46.78 83 GLN A N 1
ATOM 668 C CA . GLN A 1 83 ? -2.761 -20.544 16.940 1.00 46.78 83 GLN A CA 1
ATOM 669 C C . GLN A 1 83 ? -1.799 -21.722 16.683 1.00 46.78 83 GLN A C 1
ATOM 671 O O . GLN A 1 83 ? -0.739 -21.526 16.090 1.00 46.78 83 GLN A O 1
ATOM 676 N N . LYS A 1 84 ? -2.144 -22.960 17.077 1.00 47.62 84 LYS A N 1
ATOM 677 C CA . LYS A 1 84 ? -1.295 -24.145 16.835 1.00 47.62 84 LYS A CA 1
ATOM 678 C C . LYS A 1 84 ? -1.681 -24.961 15.595 1.00 47.62 84 LYS A C 1
ATOM 680 O O . LYS A 1 84 ? -0.814 -25.638 15.042 1.00 47.62 84 LYS A O 1
ATOM 685 N N . GLU A 1 85 ? -2.915 -24.868 15.097 1.00 49.22 85 GLU A N 1
ATOM 686 C CA . GLU A 1 85 ? -3.357 -25.659 13.931 1.00 49.22 85 GLU A CA 1
ATOM 687 C C . GLU A 1 85 ? -3.233 -24.915 12.592 1.00 49.22 85 GLU A C 1
ATOM 689 O O . GLU A 1 85 ? -2.832 -25.512 11.587 1.00 49.22 85 GLU A O 1
ATOM 694 N N . THR A 1 86 ? -3.441 -23.596 12.569 1.00 45.84 86 THR A N 1
ATOM 695 C CA . THR A 1 86 ? -3.286 -22.775 11.351 1.00 45.84 86 THR A CA 1
ATOM 696 C C . THR A 1 86 ? -1.824 -22.660 10.898 1.00 45.84 86 THR A C 1
ATOM 698 O O . THR A 1 86 ? -1.542 -22.681 9.696 1.00 45.84 86 THR A O 1
ATOM 701 N N . VAL A 1 87 ? -0.865 -22.681 11.831 1.00 51.91 87 VAL A N 1
ATOM 702 C CA . VAL A 1 87 ? 0.578 -22.728 11.522 1.00 51.91 87 VAL A CA 1
ATOM 703 C C . VAL A 1 87 ? 0.983 -24.083 10.919 1.00 51.91 87 VAL A C 1
ATOM 705 O O . VAL A 1 87 ? 1.846 -24.135 10.043 1.00 51.91 87 VAL A O 1
ATOM 708 N N . LYS A 1 88 ? 0.332 -25.190 11.306 1.00 45.03 88 LYS A N 1
ATOM 709 C CA . LYS A 1 88 ? 0.651 -26.534 10.792 1.00 45.03 88 LYS A CA 1
ATOM 710 C C . LYS A 1 88 ? 0.076 -26.771 9.389 1.00 45.03 88 LYS A C 1
ATOM 712 O O . LYS A 1 88 ? 0.759 -27.350 8.544 1.00 45.03 88 LYS A O 1
ATOM 717 N N . LYS A 1 89 ? -1.128 -26.258 9.105 1.00 46.94 89 LYS A N 1
ATOM 718 C CA . LYS A 1 89 ? -1.760 -26.358 7.776 1.00 46.94 89 LYS A CA 1
ATOM 719 C C . LYS A 1 89 ? -1.118 -25.418 6.747 1.00 46.94 89 LYS A C 1
ATOM 721 O O . LYS A 1 89 ? -0.907 -25.821 5.605 1.00 46.94 89 LYS A O 1
ATOM 726 N N . THR A 1 90 ? -0.694 -24.223 7.166 1.00 43.69 90 THR A N 1
ATOM 727 C CA . THR A 1 90 ? 0.027 -23.281 6.289 1.00 43.69 90 THR A CA 1
ATOM 728 C C . THR A 1 90 ? 1.436 -23.790 5.952 1.00 43.69 90 THR A C 1
ATOM 730 O O . THR A 1 90 ? 1.846 -23.728 4.797 1.00 43.69 90 THR A O 1
ATOM 733 N N . ARG A 1 91 ? 2.155 -24.419 6.896 1.00 46.88 91 ARG A N 1
ATOM 734 C CA . ARG A 1 91 ? 3.487 -25.002 6.628 1.00 46.88 91 ARG A CA 1
ATOM 735 C C . ARG A 1 91 ? 3.444 -26.214 5.684 1.00 46.88 91 ARG A C 1
ATOM 737 O O . ARG A 1 91 ? 4.355 -26.382 4.879 1.00 46.88 91 ARG A O 1
ATOM 744 N N . SER A 1 92 ? 2.371 -27.013 5.727 1.00 40.19 92 SER A N 1
ATOM 745 C CA . SER A 1 92 ? 2.167 -28.142 4.803 1.00 40.19 92 SER A CA 1
ATOM 746 C C . SER A 1 92 ? 1.858 -27.695 3.370 1.00 40.19 92 SER A C 1
ATOM 748 O O . SER A 1 92 ? 2.264 -28.370 2.432 1.00 40.19 92 SER A O 1
ATOM 750 N N . SER A 1 93 ? 1.171 -26.560 3.186 1.00 44.97 93 SER A N 1
ATOM 751 C CA . SER A 1 93 ? 0.827 -26.042 1.853 1.00 44.97 93 SER A CA 1
ATOM 752 C C . SER A 1 93 ? 1.971 -25.264 1.183 1.00 44.97 93 SER A C 1
ATOM 754 O O . SER A 1 93 ? 1.971 -25.129 -0.037 1.00 44.97 93 SER A O 1
ATOM 756 N N . TYR A 1 94 ? 2.952 -24.769 1.948 1.00 52.16 94 TYR A N 1
ATOM 757 C CA . TYR A 1 94 ? 4.150 -24.106 1.409 1.00 52.16 94 TYR A CA 1
ATOM 758 C C . TYR A 1 94 ? 5.225 -25.105 0.936 1.00 52.16 94 TYR A C 1
ATOM 760 O O . TYR A 1 94 ? 5.901 -24.834 -0.052 1.00 52.16 94 TYR A O 1
ATOM 768 N N . SER A 1 95 ? 5.346 -26.281 1.571 1.00 49.78 95 SER A N 1
ATOM 769 C CA . SER A 1 95 ? 6.354 -27.296 1.206 1.00 49.78 95 SER A CA 1
ATOM 770 C C . SER A 1 95 ? 6.092 -27.970 -0.147 1.00 49.78 95 SER A C 1
ATOM 772 O O . SER A 1 95 ? 7.044 -28.289 -0.849 1.00 49.78 95 SER A O 1
ATOM 774 N N . SER A 1 96 ? 4.829 -28.174 -0.536 1.00 51.22 96 SER A N 1
ATOM 775 C CA . SER A 1 96 ? 4.479 -28.773 -1.838 1.00 51.22 96 SER A CA 1
ATOM 776 C C . SER A 1 96 ? 4.554 -27.772 -2.997 1.00 51.22 96 SER A C 1
ATOM 778 O O . SER A 1 96 ? 4.800 -28.161 -4.136 1.00 51.22 96 SER A O 1
ATOM 780 N N . ASN A 1 97 ? 4.405 -26.474 -2.713 1.00 58.06 97 ASN A N 1
ATOM 781 C CA . ASN A 1 97 ? 4.526 -25.422 -3.724 1.00 58.06 97 ASN A CA 1
ATOM 782 C C . ASN A 1 97 ? 5.990 -25.021 -3.979 1.00 58.06 97 ASN A C 1
ATOM 784 O O . ASN A 1 97 ? 6.304 -24.575 -5.077 1.00 58.06 97 ASN A O 1
ATOM 788 N N . GLU A 1 98 ? 6.904 -25.207 -3.019 1.00 55.75 98 GLU A N 1
ATOM 789 C CA . GLU A 1 98 ? 8.338 -24.944 -3.227 1.00 55.75 98 GLU A CA 1
ATOM 790 C C . GLU A 1 98 ? 8.989 -25.939 -4.203 1.00 55.75 98 GLU A C 1
ATOM 792 O O . GLU A 1 98 ? 9.849 -25.554 -4.995 1.00 55.75 98 GLU A O 1
ATOM 797 N N . GLU A 1 99 ? 8.564 -27.204 -4.179 1.00 56.06 99 GLU A N 1
ATOM 798 C CA . GLU A 1 99 ? 9.021 -28.242 -5.112 1.00 56.06 99 GLU A CA 1
ATOM 799 C C . GLU A 1 99 ? 8.479 -27.989 -6.529 1.00 56.06 99 GLU A C 1
ATOM 801 O O . GLU A 1 99 ? 9.234 -28.031 -7.499 1.00 56.06 99 GLU A O 1
ATOM 806 N N . TYR A 1 100 ? 7.215 -27.564 -6.640 1.00 62.25 100 TYR A N 1
ATOM 807 C CA . TYR A 1 100 ? 6.594 -27.161 -7.907 1.00 62.25 100 TYR A CA 1
ATOM 808 C C . TYR A 1 100 ? 7.225 -25.891 -8.512 1.00 62.25 100 TYR A C 1
ATOM 810 O O . TYR A 1 100 ? 7.420 -25.795 -9.725 1.00 62.25 100 TYR A O 1
ATOM 818 N N . ILE A 1 101 ? 7.604 -24.917 -7.673 1.00 66.19 101 ILE A N 1
ATOM 819 C CA . ILE A 1 101 ? 8.298 -23.698 -8.118 1.00 66.19 101 ILE A CA 1
ATOM 820 C C . ILE A 1 101 ? 9.746 -24.002 -8.528 1.00 66.19 101 ILE A C 1
ATOM 822 O O . ILE A 1 101 ? 10.220 -23.440 -9.517 1.00 66.19 101 ILE A O 1
ATOM 826 N N . LYS A 1 102 ? 10.444 -24.920 -7.844 1.00 66.38 102 LYS A N 1
ATOM 827 C CA . LYS A 1 102 ? 11.779 -25.374 -8.270 1.00 66.38 102 LYS A CA 1
ATOM 828 C C . LYS A 1 102 ? 11.729 -26.074 -9.625 1.00 66.38 102 LYS A C 1
ATOM 830 O O . LYS A 1 102 ? 12.562 -25.763 -10.472 1.00 66.38 102 LYS A O 1
ATOM 835 N N . ASP A 1 103 ? 10.731 -26.915 -9.875 1.00 65.69 103 ASP A N 1
ATOM 836 C CA . ASP A 1 103 ? 10.569 -27.585 -11.169 1.00 65.69 103 ASP A CA 1
ATOM 837 C C . ASP A 1 103 ? 10.237 -26.607 -12.311 1.00 65.69 103 ASP A C 1
ATOM 839 O O . ASP A 1 103 ? 10.836 -26.693 -13.387 1.00 65.69 103 ASP A O 1
ATOM 843 N N . MET A 1 104 ? 9.380 -25.601 -12.080 1.00 66.31 104 MET A N 1
ATOM 844 C CA . MET A 1 104 ? 9.112 -24.553 -13.080 1.00 66.31 104 MET A CA 1
ATOM 845 C C . MET A 1 104 ? 10.328 -23.654 -13.359 1.00 66.31 104 MET A C 1
ATOM 847 O O . MET A 1 104 ? 10.550 -23.250 -14.504 1.00 66.31 104 MET A O 1
ATOM 851 N N . ILE A 1 105 ? 11.146 -23.350 -12.345 1.00 63.16 105 ILE A N 1
ATOM 852 C CA . ILE A 1 105 ? 12.387 -22.583 -12.531 1.00 63.16 105 ILE A CA 1
ATOM 853 C C . ILE A 1 105 ? 13.418 -23.431 -13.286 1.00 63.16 105 ILE A C 1
ATOM 855 O O . ILE A 1 105 ? 14.032 -22.931 -14.224 1.00 63.16 105 ILE A O 1
ATOM 859 N N . VAL A 1 106 ? 13.568 -24.720 -12.969 1.00 62.84 106 VAL A N 1
ATOM 860 C CA . VAL A 1 106 ? 14.516 -25.629 -13.639 1.00 62.84 106 VAL A CA 1
ATOM 861 C C . VAL A 1 106 ? 14.162 -25.837 -15.114 1.00 62.84 106 VAL A C 1
ATOM 863 O O . VAL A 1 106 ? 15.063 -25.835 -15.952 1.00 62.84 106 VAL A O 1
ATOM 866 N N . GLN A 1 107 ? 12.879 -25.933 -15.473 1.00 58.19 107 GLN A N 1
ATOM 867 C CA . GLN A 1 107 ? 12.469 -26.044 -16.879 1.00 58.19 107 GLN A CA 1
ATOM 868 C C . GLN A 1 107 ? 12.710 -24.750 -17.674 1.00 58.19 107 GLN A C 1
ATOM 870 O O . GLN A 1 107 ? 13.226 -24.811 -18.791 1.00 58.19 107 GLN A O 1
ATOM 875 N N . ASN A 1 108 ? 12.466 -23.575 -17.081 1.00 53.03 108 ASN A N 1
ATOM 876 C CA . ASN A 1 108 ? 12.822 -22.287 -17.697 1.00 53.03 108 ASN A CA 1
ATOM 877 C C . ASN A 1 108 ? 14.337 -22.017 -17.733 1.00 53.03 108 ASN A C 1
ATOM 879 O O . ASN A 1 108 ? 14.808 -21.247 -18.572 1.00 53.03 108 ASN A O 1
ATOM 883 N N . THR A 1 109 ? 15.110 -22.657 -16.854 1.00 52.69 109 THR A N 1
ATOM 884 C CA . THR A 1 109 ? 16.579 -22.577 -16.854 1.00 52.69 109 THR A CA 1
ATOM 885 C C . THR A 1 109 ? 17.168 -23.472 -17.950 1.00 52.69 109 THR A C 1
ATOM 887 O O . THR A 1 109 ? 18.025 -23.025 -18.706 1.00 52.69 109 THR A O 1
ATOM 890 N N . LYS A 1 110 ? 16.628 -24.684 -18.146 1.00 52.19 110 LYS A N 1
ATOM 891 C CA . LYS A 1 110 ? 17.037 -25.608 -19.222 1.00 52.19 110 LYS A CA 1
ATOM 892 C C . LYS A 1 110 ? 16.591 -25.159 -20.619 1.00 52.19 110 LYS A C 1
ATOM 894 O O . LYS A 1 110 ? 17.303 -25.400 -21.588 1.00 52.19 110 LYS A O 1
ATOM 899 N N . ALA A 1 111 ? 15.479 -24.430 -20.738 1.00 48.47 111 ALA A N 1
ATOM 900 C CA . ALA A 1 111 ? 15.072 -23.792 -21.996 1.00 48.47 111 ALA A CA 1
ATOM 901 C C . ALA A 1 111 ? 16.017 -22.650 -22.437 1.00 48.47 111 ALA A C 1
ATOM 903 O O . ALA A 1 111 ? 16.013 -22.272 -23.606 1.00 48.47 111 ALA A O 1
ATOM 904 N N . LYS A 1 112 ? 16.862 -22.127 -21.534 1.00 46.66 112 LYS A N 1
ATOM 905 C CA . LYS A 1 112 ? 17.887 -21.113 -21.841 1.00 46.66 112 LYS A CA 1
ATOM 906 C C . LYS A 1 112 ? 19.285 -21.680 -22.104 1.00 46.66 112 LYS A C 1
ATOM 908 O O . LYS A 1 112 ? 20.160 -20.936 -22.544 1.00 46.66 112 LYS A O 1
ATOM 913 N N . GLU A 1 113 ? 19.502 -22.981 -21.924 1.00 48.22 113 GLU A N 1
ATOM 914 C CA . GLU A 1 113 ? 20.805 -23.618 -22.181 1.00 48.22 113 GLU A CA 1
ATOM 915 C C . GLU A 1 113 ? 21.022 -23.998 -23.661 1.00 48.22 113 GLU A C 1
ATOM 917 O O . GLU A 1 113 ? 22.147 -24.282 -24.064 1.00 48.22 113 GLU A O 1
ATOM 922 N N . GLY A 1 114 ? 19.993 -23.884 -24.512 1.00 44.56 114 GLY A N 1
ATOM 923 C CA . GLY A 1 114 ? 20.119 -23.951 -25.979 1.00 44.56 114 GLY A CA 1
ATOM 924 C C . GLY A 1 114 ? 20.528 -22.634 -26.655 1.00 44.56 114 GLY A C 1
ATOM 925 O O . GLY A 1 114 ? 20.778 -22.605 -27.857 1.00 44.56 114 GLY A O 1
ATOM 926 N N . THR A 1 115 ? 20.632 -21.540 -25.898 1.00 45.12 115 THR A N 1
ATOM 927 C CA . THR A 1 115 ? 21.076 -20.220 -26.377 1.00 45.12 115 THR A CA 1
ATOM 928 C C . THR A 1 115 ? 22.076 -19.635 -25.385 1.00 45.12 115 THR A C 1
ATOM 930 O O . THR A 1 115 ? 21.854 -18.578 -24.801 1.00 45.12 115 THR A O 1
ATOM 933 N N . HIS A 1 116 ? 23.169 -20.358 -25.135 1.00 37.50 116 HIS A N 1
ATOM 934 C CA . HIS A 1 116 ? 24.150 -20.007 -24.111 1.00 37.50 116 HIS A CA 1
ATOM 935 C C . HIS A 1 116 ? 25.538 -19.758 -24.718 1.00 37.50 116 HIS A C 1
ATOM 937 O O . HIS A 1 116 ? 26.381 -20.653 -24.749 1.00 37.50 116 HIS A O 1
ATOM 943 N N . LYS A 1 117 ? 25.803 -18.527 -25.187 1.00 44.28 117 LYS A N 1
ATOM 944 C CA . LYS A 1 117 ? 27.179 -17.990 -25.253 1.00 44.28 117 LYS A CA 1
ATOM 945 C C . LYS A 1 117 ? 27.267 -16.458 -25.313 1.00 44.28 117 LYS A C 1
ATOM 947 O O . LYS A 1 117 ? 28.018 -15.908 -26.106 1.00 44.28 117 LYS A O 1
ATOM 952 N N . SER A 1 118 ? 26.554 -15.757 -24.442 1.00 45.06 118 SER A N 1
ATOM 953 C CA . SER A 1 118 ? 26.968 -14.438 -23.944 1.00 45.06 118 SER A CA 1
ATOM 954 C C . SER A 1 118 ? 26.113 -14.093 -22.725 1.00 45.06 118 SER A C 1
ATOM 956 O O . SER A 1 118 ? 24.939 -14.429 -22.678 1.00 45.06 118 SER A O 1
ATOM 958 N N . VAL A 1 119 ? 26.698 -13.418 -21.737 1.00 48.50 119 VAL A N 1
ATOM 959 C CA . VAL A 1 119 ? 26.039 -12.955 -20.498 1.00 48.50 119 VAL A CA 1
ATOM 960 C C . VAL A 1 119 ? 25.896 -14.004 -19.382 1.00 48.50 119 VAL A C 1
ATOM 962 O O . VAL A 1 119 ? 24.829 -14.246 -18.830 1.00 48.50 119 VAL A O 1
ATOM 965 N N . LEU A 1 120 ? 27.034 -14.547 -18.952 1.00 41.56 120 LEU A N 1
ATOM 966 C CA . LEU A 1 120 ? 27.243 -14.904 -17.547 1.00 41.56 120 LEU A CA 1
ATOM 967 C C . LEU A 1 120 ? 28.657 -14.467 -17.152 1.00 41.56 120 LEU A C 1
ATOM 969 O O . LEU A 1 120 ? 29.630 -15.190 -17.337 1.00 41.56 120 LEU A O 1
ATOM 973 N N . SER A 1 121 ? 28.764 -13.230 -16.664 1.00 38.56 121 SER A N 1
ATOM 974 C CA . SER A 1 121 ? 29.865 -12.773 -15.814 1.00 38.56 121 SER A CA 1
ATOM 975 C C . SER A 1 121 ? 29.454 -11.496 -15.068 1.00 38.56 121 SER A C 1
ATOM 977 O O . SER A 1 121 ? 29.114 -10.499 -15.700 1.00 38.56 121 SER A O 1
ATOM 979 N N . SER A 1 122 ? 29.550 -11.542 -13.730 1.00 37.12 122 SER A N 1
ATOM 980 C CA . SER A 1 122 ? 29.449 -10.452 -12.733 1.00 37.12 122 SER A CA 1
ATOM 981 C C . SER A 1 122 ? 28.053 -9.840 -12.469 1.00 37.12 122 SER A C 1
ATOM 983 O O . SER A 1 122 ? 27.327 -9.515 -13.390 1.00 37.12 122 SER A O 1
ATOM 985 N N . GLY A 1 123 ? 27.595 -9.629 -11.231 1.00 35.09 123 GLY A N 1
ATOM 986 C CA . GLY A 1 123 ? 28.262 -9.782 -9.945 1.00 35.09 123 GLY A CA 1
ATOM 987 C C . GLY A 1 123 ? 27.309 -9.552 -8.764 1.00 35.09 123 GLY A C 1
ATOM 988 O O . GLY A 1 123 ? 26.378 -8.757 -8.818 1.00 35.09 123 GLY A O 1
ATOM 989 N N . SER A 1 124 ? 27.590 -10.298 -7.698 1.00 37.62 124 SER A N 1
ATOM 990 C CA . SER A 1 124 ? 27.287 -10.046 -6.288 1.00 37.62 124 SER A CA 1
ATOM 991 C C . SER A 1 124 ? 26.787 -8.630 -5.940 1.00 37.62 124 SER A C 1
ATOM 993 O O . SER A 1 124 ? 27.574 -7.691 -5.813 1.00 37.62 124 SER A O 1
ATOM 995 N N . PHE A 1 125 ? 25.488 -8.494 -5.651 1.00 39.22 125 PHE A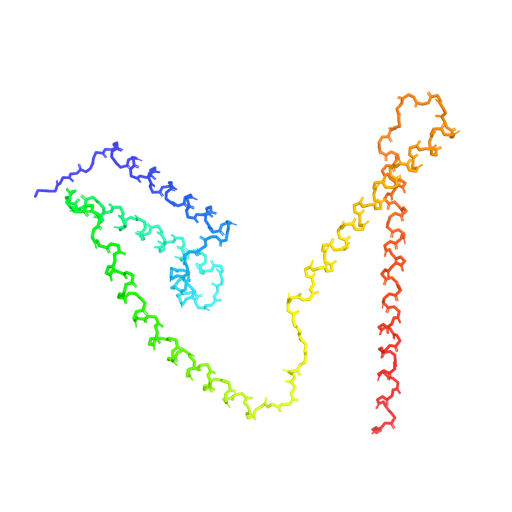 N 1
ATOM 996 C CA . PHE A 1 125 ? 24.916 -7.281 -5.039 1.00 39.22 125 PHE A CA 1
ATOM 997 C C . PHE A 1 125 ? 25.271 -7.141 -3.539 1.00 39.22 125 PHE A C 1
ATOM 999 O O . PHE A 1 125 ? 24.893 -6.176 -2.885 1.00 39.22 125 PHE A O 1
ATOM 1006 N N . ALA A 1 126 ? 26.050 -8.077 -2.982 1.00 45.31 126 ALA A N 1
ATOM 1007 C CA . ALA A 1 126 ? 26.600 -8.004 -1.626 1.00 45.31 126 ALA A CA 1
ATOM 1008 C C . ALA A 1 126 ? 27.962 -7.273 -1.558 1.00 45.31 126 ALA A C 1
ATOM 1010 O O . ALA A 1 126 ? 28.504 -7.068 -0.472 1.00 45.31 126 ALA A O 1
ATOM 1011 N N . GLY A 1 127 ? 28.529 -6.868 -2.703 1.00 47.41 127 GLY A N 1
ATOM 1012 C CA . GLY A 1 127 ? 29.870 -6.276 -2.783 1.00 47.41 127 GLY A CA 1
ATOM 1013 C C . GLY A 1 127 ? 29.971 -4.780 -2.463 1.00 47.41 127 GLY A C 1
ATOM 1014 O O . GLY A 1 127 ? 31.053 -4.324 -2.108 1.00 47.41 127 GLY A O 1
ATOM 1015 N N . ASN A 1 128 ? 28.878 -4.008 -2.544 1.00 49.84 128 ASN A N 1
ATOM 1016 C CA . ASN A 1 128 ? 28.972 -2.536 -2.566 1.00 49.84 128 ASN A CA 1
ATOM 1017 C C . ASN A 1 128 ? 28.322 -1.788 -1.398 1.00 49.84 128 ASN A C 1
ATOM 1019 O O . ASN A 1 128 ? 28.495 -0.578 -1.299 1.00 49.84 128 ASN A O 1
ATOM 1023 N N . ILE A 1 129 ? 27.666 -2.470 -0.456 1.00 60.91 129 ILE A N 1
ATOM 1024 C CA . ILE A 1 129 ? 27.180 -1.807 0.768 1.00 60.91 129 ILE A CA 1
ATOM 1025 C C . ILE A 1 129 ? 28.367 -1.406 1.656 1.00 60.91 129 ILE A C 1
ATOM 1027 O O . ILE A 1 129 ? 28.408 -0.300 2.187 1.00 60.91 129 ILE A O 1
ATOM 1031 N N . LYS A 1 130 ? 29.392 -2.266 1.753 1.00 53.91 130 LYS A N 1
ATOM 1032 C CA . LYS A 1 130 ? 30.613 -1.969 2.520 1.00 53.91 130 LYS A CA 1
ATOM 1033 C C . LYS A 1 130 ? 31.397 -0.800 1.922 1.00 53.91 130 LYS A C 1
ATOM 1035 O O . LYS A 1 130 ? 31.881 0.039 2.672 1.00 53.91 130 LYS A O 1
ATOM 1040 N N . ASN A 1 131 ? 31.463 -0.709 0.593 1.00 61.25 131 ASN A N 1
ATOM 1041 C CA . ASN A 1 131 ? 32.127 0.398 -0.096 1.00 61.25 131 ASN A CA 1
ATOM 1042 C C . ASN A 1 131 ? 31.351 1.706 0.066 1.00 61.25 131 ASN A C 1
ATOM 1044 O O . ASN A 1 131 ? 31.965 2.739 0.301 1.00 61.25 131 ASN A O 1
ATOM 1048 N N . TYR A 1 132 ? 30.017 1.666 0.022 1.00 74.75 132 TYR A N 1
ATOM 1049 C CA . TYR A 1 132 ? 29.199 2.855 0.256 1.00 74.75 132 TYR A CA 1
ATOM 1050 C C . TYR A 1 132 ? 29.360 3.391 1.685 1.00 74.75 132 TYR A C 1
ATOM 1052 O O . TYR A 1 132 ? 29.595 4.582 1.868 1.00 74.75 132 TYR A O 1
ATOM 1060 N N . ILE A 1 133 ? 29.340 2.501 2.684 1.00 76.56 133 ILE A N 1
ATOM 1061 C CA . ILE A 1 133 ? 29.574 2.861 4.090 1.00 76.56 133 ILE A CA 1
ATOM 1062 C C . ILE A 1 133 ? 30.998 3.407 4.287 1.00 76.56 133 ILE A C 1
ATOM 1064 O O . ILE A 1 133 ? 31.194 4.404 4.981 1.00 76.56 133 ILE A O 1
ATOM 1068 N N . LEU A 1 134 ? 32.006 2.793 3.657 1.00 78.50 134 LEU A N 1
ATOM 1069 C CA . LEU A 1 134 ? 33.392 3.255 3.747 1.00 78.50 134 LEU A CA 1
ATOM 1070 C C . LEU A 1 134 ? 33.558 4.651 3.127 1.00 78.50 134 LEU A C 1
ATOM 1072 O O . LEU A 1 134 ? 34.157 5.530 3.743 1.00 78.50 134 LEU A O 1
ATOM 1076 N N . VAL A 1 135 ? 32.986 4.876 1.942 1.00 74.50 135 VAL A N 1
ATOM 1077 C CA . VAL A 1 135 ? 33.036 6.169 1.246 1.00 74.50 135 VAL A CA 1
ATOM 1078 C C . VAL A 1 135 ? 32.286 7.242 2.038 1.00 74.50 135 VAL A C 1
ATOM 1080 O O . VAL A 1 135 ? 32.798 8.352 2.178 1.00 74.50 135 VAL A O 1
ATOM 1083 N N . SER A 1 136 ? 31.131 6.918 2.632 1.00 76.62 136 SER A N 1
ATOM 1084 C CA . SER A 1 136 ? 30.384 7.877 3.454 1.00 76.62 136 SER A CA 1
ATOM 1085 C C . SER A 1 136 ? 31.137 8.265 4.728 1.00 76.62 136 SER A C 1
ATOM 1087 O O . SER A 1 136 ? 31.154 9.437 5.095 1.00 76.62 136 SER A O 1
ATOM 1089 N N . VAL A 1 137 ? 31.810 7.313 5.386 1.00 85.50 137 VAL A N 1
ATOM 1090 C CA . VAL A 1 137 ? 32.612 7.593 6.590 1.00 85.50 137 VAL A CA 1
ATOM 1091 C C . VAL A 1 137 ? 33.826 8.458 6.252 1.00 85.50 137 VAL A C 1
ATOM 1093 O O . VAL A 1 137 ? 34.082 9.444 6.942 1.00 85.50 137 VAL A O 1
ATOM 1096 N N . VAL A 1 138 ? 34.543 8.149 5.167 1.00 81.75 138 VAL A N 1
ATOM 1097 C CA . VAL A 1 138 ? 35.686 8.958 4.714 1.00 81.75 138 VAL A CA 1
ATOM 1098 C C . VAL A 1 138 ? 35.245 10.385 4.384 1.00 81.75 138 VAL A C 1
ATOM 1100 O O . VAL A 1 138 ? 35.908 11.334 4.796 1.00 81.75 138 VAL A O 1
ATOM 1103 N N . PHE A 1 139 ? 34.093 10.551 3.729 1.00 85.38 139 PHE A N 1
ATOM 1104 C CA . PHE A 1 139 ? 33.541 11.866 3.411 1.00 85.38 139 PHE A CA 1
ATOM 1105 C C . PHE A 1 139 ? 33.235 12.691 4.673 1.00 85.38 139 PHE A C 1
ATOM 1107 O O . PHE A 1 139 ? 33.675 13.838 4.785 1.00 85.38 139 PHE A O 1
ATOM 1114 N N . ILE A 1 140 ? 32.572 12.095 5.669 1.00 88.50 140 ILE A N 1
ATOM 1115 C CA . ILE A 1 140 ? 32.257 12.763 6.943 1.00 88.50 140 ILE A CA 1
ATOM 1116 C C . ILE A 1 140 ? 33.538 13.186 7.675 1.00 88.50 140 ILE A C 1
ATOM 1118 O O . ILE A 1 140 ? 33.637 14.325 8.133 1.00 88.50 140 ILE A O 1
ATOM 1122 N N . VAL A 1 141 ? 34.546 12.311 7.733 1.00 88.56 141 VAL A N 1
ATOM 1123 C CA . VAL A 1 141 ? 35.837 12.624 8.367 1.00 88.56 141 VAL A CA 1
ATOM 1124 C C . VAL A 1 141 ? 36.542 13.771 7.641 1.00 88.56 141 VAL A C 1
ATOM 1126 O O . VAL A 1 141 ? 37.044 14.685 8.293 1.00 88.56 141 VAL A O 1
ATOM 1129 N N . THR A 1 142 ? 36.539 13.786 6.304 1.00 81.62 142 THR A N 1
ATOM 1130 C CA . THR A 1 142 ? 37.163 14.879 5.540 1.00 81.62 142 THR A CA 1
ATOM 1131 C C . THR A 1 142 ? 36.486 16.229 5.764 1.00 81.62 142 THR A C 1
ATOM 1133 O O . THR A 1 142 ? 37.184 17.235 5.889 1.00 81.62 142 THR A O 1
ATOM 1136 N N . LEU A 1 143 ? 35.156 16.265 5.892 1.00 85.69 143 LEU A N 1
ATOM 1137 C CA . LEU A 1 143 ? 34.433 17.496 6.224 1.00 85.69 143 LEU A CA 1
ATOM 1138 C C . LEU A 1 143 ? 34.793 18.002 7.625 1.00 85.69 143 LEU A C 1
ATOM 1140 O O . LEU A 1 143 ? 35.021 19.198 7.812 1.00 85.69 143 LEU A O 1
ATOM 1144 N N . PHE A 1 144 ? 34.909 17.092 8.593 1.00 88.31 144 PHE A N 1
ATOM 1145 C CA . PHE A 1 144 ? 35.236 17.442 9.973 1.00 88.31 144 PHE A CA 1
ATOM 1146 C C . PHE A 1 144 ? 36.664 17.986 10.112 1.00 88.31 144 PHE A C 1
ATOM 1148 O O . PHE A 1 144 ? 36.890 19.011 10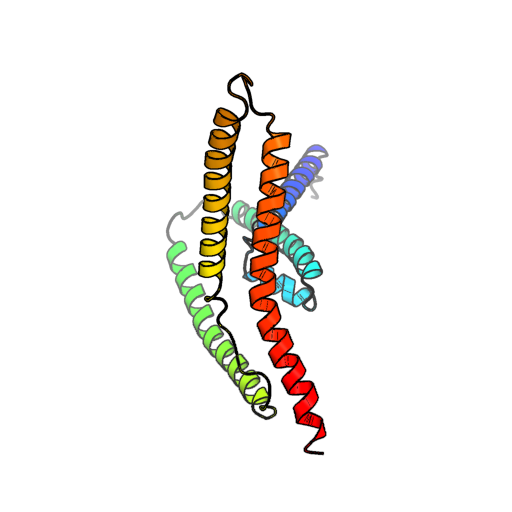.757 1.00 88.31 144 PHE A O 1
ATOM 1155 N N . VAL A 1 145 ? 37.629 17.343 9.448 1.00 87.19 145 VAL A N 1
ATOM 1156 C CA . VAL A 1 145 ? 39.021 17.816 9.403 1.00 87.19 145 VAL A CA 1
ATOM 1157 C C . VAL A 1 145 ? 39.111 19.160 8.676 1.00 87.19 145 VAL A C 1
ATOM 1159 O O . VAL A 1 145 ? 39.814 20.054 9.141 1.00 87.19 145 VAL A O 1
ATOM 1162 N N . GLY A 1 146 ? 38.355 19.346 7.588 1.00 81.75 146 GLY A N 1
ATOM 1163 C CA . GLY A 1 146 ? 38.274 20.619 6.870 1.00 81.75 146 GLY A CA 1
ATOM 1164 C C . GLY A 1 146 ? 37.758 21.769 7.740 1.00 81.75 146 GLY A C 1
ATOM 1165 O O . GLY A 1 146 ? 38.341 22.851 7.717 1.00 81.75 146 GLY A O 1
ATOM 1166 N N . MET A 1 147 ? 36.728 21.533 8.562 1.00 84.12 147 MET A N 1
ATOM 1167 C CA . MET A 1 147 ? 36.235 22.528 9.525 1.00 84.12 147 MET A CA 1
ATOM 1168 C C . MET A 1 147 ? 37.268 22.862 10.606 1.00 84.12 147 MET A C 1
ATOM 1170 O O . MET A 1 147 ? 37.455 24.038 10.916 1.00 84.12 147 MET A O 1
ATOM 1174 N N . LEU A 1 148 ? 37.965 21.861 11.157 1.00 85.25 148 LEU A N 1
ATOM 1175 C CA . LEU A 1 148 ? 38.985 22.089 12.187 1.00 85.25 148 LEU A CA 1
ATOM 1176 C C . LEU A 1 148 ? 40.183 22.876 11.649 1.00 85.25 148 LEU A C 1
ATOM 1178 O O . LEU A 1 148 ? 40.606 23.855 12.263 1.00 85.25 148 LEU A O 1
ATOM 1182 N N . VAL A 1 149 ? 40.712 22.482 10.488 1.00 84.00 149 VAL A N 1
ATOM 1183 C CA . VAL A 1 149 ? 41.852 23.170 9.867 1.00 84.00 149 VAL A CA 1
ATOM 1184 C C . VAL A 1 149 ? 41.440 24.560 9.383 1.00 84.00 149 VAL A C 1
ATOM 1186 O O . VAL A 1 149 ? 42.167 25.521 9.618 1.00 84.00 149 VAL A O 1
ATOM 1189 N N . GLY A 1 150 ? 40.259 24.697 8.773 1.00 78.38 150 GLY A N 1
ATOM 1190 C CA . GLY A 1 150 ? 39.724 25.988 8.338 1.00 78.38 150 GLY A CA 1
ATOM 1191 C C . GLY A 1 150 ? 39.541 26.969 9.497 1.00 78.38 150 GLY A C 1
ATOM 1192 O O . GLY A 1 150 ? 39.947 28.126 9.389 1.00 78.38 150 GLY A O 1
ATOM 1193 N N . GLY A 1 151 ? 39.018 26.497 10.634 1.00 78.12 151 GLY A N 1
ATOM 1194 C CA . GLY A 1 151 ? 38.907 27.296 11.855 1.00 78.12 151 GLY A CA 1
ATOM 1195 C C . GLY A 1 151 ? 40.266 27.745 12.396 1.00 78.12 151 GLY A C 1
ATOM 1196 O O . GLY A 1 151 ? 40.432 28.905 12.765 1.00 78.12 151 GLY A O 1
ATOM 1197 N N . LEU A 1 152 ? 41.267 26.860 12.379 1.00 80.56 152 LEU A N 1
ATOM 1198 C CA . LEU A 1 152 ? 42.611 27.162 12.878 1.00 80.56 152 LEU A CA 1
ATOM 1199 C C . LEU A 1 152 ? 43.357 28.156 11.969 1.00 80.56 152 LEU A C 1
ATOM 1201 O O . LEU A 1 152 ? 43.988 29.088 12.463 1.00 80.56 152 LEU A O 1
ATOM 1205 N N . VAL A 1 153 ? 43.231 28.017 10.646 1.00 79.88 153 VAL A N 1
ATOM 1206 C CA . VAL A 1 153 ? 43.811 28.957 9.669 1.00 79.88 153 VAL A CA 1
ATOM 1207 C C . VAL A 1 153 ? 43.170 30.342 9.780 1.00 79.88 153 VAL A C 1
ATOM 1209 O O . VAL A 1 153 ? 43.881 31.345 9.734 1.00 79.88 153 VAL A O 1
ATOM 1212 N N . LEU A 1 154 ? 41.850 30.419 9.979 1.00 68.62 154 LEU A N 1
ATOM 1213 C CA . LEU A 1 154 ? 41.158 31.695 10.192 1.00 68.62 154 LEU A CA 1
ATOM 1214 C C . LEU A 1 154 ? 41.582 32.371 11.498 1.00 68.62 154 LEU A C 1
ATOM 1216 O O . LEU A 1 154 ? 41.782 33.583 11.500 1.00 68.62 154 LEU A O 1
ATOM 1220 N N . ASN A 1 155 ? 41.803 31.593 12.562 1.00 75.25 155 ASN A N 1
ATOM 1221 C CA . ASN A 1 155 ? 42.304 32.102 13.839 1.00 75.25 155 ASN A CA 1
ATOM 1222 C C . ASN A 1 155 ? 43.721 32.703 13.720 1.00 75.25 155 ASN A C 1
ATOM 1224 O O . ASN A 1 155 ? 44.033 33.687 14.381 1.00 75.25 155 ASN A O 1
ATOM 1228 N N . ILE A 1 156 ? 44.573 32.148 12.848 1.00 76.50 156 ILE A N 1
ATOM 1229 C CA . ILE A 1 156 ? 45.925 32.676 12.592 1.00 76.50 156 ILE A CA 1
ATOM 1230 C C . ILE A 1 156 ? 45.887 33.915 11.684 1.00 76.50 156 ILE A C 1
ATOM 1232 O O . ILE A 1 156 ? 46.621 34.870 11.925 1.00 76.50 156 ILE A O 1
ATOM 1236 N N . LEU A 1 157 ? 45.058 33.916 10.631 1.00 73.81 157 LEU A N 1
ATOM 1237 C CA . LEU A 1 157 ? 45.023 35.024 9.668 1.00 73.81 157 LEU A CA 1
ATOM 1238 C C . LEU A 1 157 ? 44.248 36.251 10.162 1.00 73.81 157 LEU A C 1
ATOM 1240 O O . LEU A 1 157 ? 44.541 37.361 9.717 1.00 73.81 157 LEU A O 1
ATOM 1244 N N . LYS A 1 158 ? 43.228 36.071 11.009 1.00 71.75 158 LYS A N 1
ATOM 1245 C CA . LYS A 1 158 ? 42.354 37.153 11.484 1.00 71.75 158 LYS A CA 1
ATOM 1246 C C . LYS A 1 158 ? 41.931 36.912 12.943 1.00 71.75 158 LYS A C 1
ATOM 1248 O O . LYS A 1 158 ? 40.791 36.509 13.174 1.00 71.75 158 LYS A O 1
ATOM 1253 N N . PRO A 1 159 ? 42.809 37.185 13.924 1.00 70.31 159 PRO A N 1
ATOM 1254 C CA . PRO A 1 159 ? 42.530 36.910 15.337 1.00 70.31 159 PRO A CA 1
ATOM 1255 C C . PRO A 1 159 ? 41.392 37.764 15.932 1.00 70.31 159 PRO A C 1
ATOM 1257 O O . PRO A 1 159 ? 40.807 37.368 16.933 1.00 70.31 159 PRO A O 1
ATOM 1260 N N . ASP A 1 160 ? 41.038 38.897 15.308 1.00 71.38 160 ASP A N 1
ATOM 1261 C CA . ASP A 1 160 ? 40.005 39.830 15.799 1.00 71.38 160 ASP A CA 1
ATOM 1262 C C . ASP A 1 160 ? 38.581 39.572 15.257 1.00 71.38 160 ASP A C 1
ATOM 1264 O O . ASP A 1 160 ? 37.642 40.293 15.602 1.00 71.38 160 ASP A O 1
ATOM 1268 N N . LEU A 1 161 ? 38.366 38.562 14.400 1.00 58.94 161 LEU A N 1
ATOM 1269 C CA . LEU A 1 161 ? 37.015 38.236 13.920 1.00 58.94 161 LEU A CA 1
ATOM 1270 C C . LEU A 1 161 ? 36.283 37.331 14.926 1.00 58.94 161 LEU A C 1
ATOM 1272 O O . LEU A 1 161 ? 36.443 36.114 14.925 1.00 58.94 161 LEU A O 1
ATOM 1276 N N . ALA A 1 162 ? 35.420 37.936 15.747 1.00 60.66 162 ALA A N 1
ATOM 1277 C CA . ALA A 1 162 ? 34.655 37.284 16.820 1.00 60.66 162 ALA A CA 1
ATOM 1278 C C . ALA A 1 162 ? 33.644 36.202 16.369 1.00 60.66 162 ALA A C 1
ATOM 1280 O O . ALA A 1 162 ? 33.057 35.521 17.207 1.00 60.66 162 ALA A O 1
ATOM 1281 N N . SER 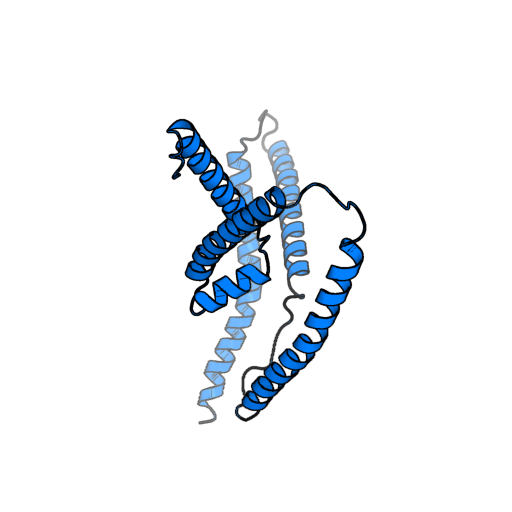A 1 163 ? 33.428 36.008 15.066 1.00 64.19 163 SER A N 1
ATOM 1282 C CA . SER A 1 163 ? 32.786 34.802 14.529 1.00 64.19 163 SER A CA 1
ATOM 1283 C C . SER A 1 163 ? 33.130 34.639 13.043 1.00 64.19 163 SER A C 1
ATOM 1285 O O . SER A 1 163 ? 32.989 35.597 12.279 1.00 64.19 163 SER A O 1
ATOM 1287 N N . PRO A 1 164 ? 33.613 33.466 12.601 1.00 58.81 164 PRO A N 1
ATOM 1288 C CA . PRO A 1 164 ? 33.821 33.219 11.182 1.00 58.81 164 PRO A CA 1
ATOM 1289 C C . PRO A 1 164 ? 32.457 33.149 10.485 1.00 58.81 164 PRO A C 1
ATOM 1291 O O . PRO A 1 164 ? 31.620 32.323 10.847 1.00 58.81 164 PRO A O 1
ATOM 1294 N N . ASP A 1 165 ? 32.229 34.008 9.487 1.00 67.06 165 ASP A N 1
ATOM 1295 C CA . ASP A 1 165 ? 31.045 33.923 8.628 1.00 67.06 165 ASP A CA 1
ATOM 1296 C C . ASP A 1 165 ? 31.023 32.550 7.945 1.00 67.06 165 ASP A C 1
ATOM 1298 O O . ASP A 1 165 ? 31.859 32.236 7.087 1.00 67.06 165 ASP A O 1
ATOM 1302 N N . PHE A 1 166 ? 30.065 31.725 8.367 1.00 60.56 166 PHE A N 1
ATOM 1303 C CA . PHE A 1 166 ? 29.904 30.335 7.955 1.00 60.56 166 PHE A CA 1
ATOM 1304 C C . PHE A 1 166 ? 29.839 30.198 6.426 1.00 60.56 166 PHE A C 1
ATOM 1306 O O . PHE A 1 166 ? 30.319 29.204 5.880 1.00 60.56 166 PHE A O 1
ATOM 1313 N N . GLY A 1 167 ? 29.319 31.217 5.725 1.00 64.00 167 GLY A N 1
ATOM 1314 C CA . GLY A 1 167 ? 29.227 31.232 4.265 1.00 64.00 167 GLY A CA 1
ATOM 1315 C C . GLY A 1 167 ? 30.592 31.262 3.574 1.00 64.00 167 GLY A C 1
ATOM 1316 O O . GLY A 1 167 ? 30.826 30.519 2.620 1.00 64.00 167 GLY A O 1
ATOM 1317 N N . SER A 1 168 ? 31.530 32.054 4.094 1.00 63.44 168 SER A N 1
ATOM 1318 C CA . SER A 1 168 ? 32.873 32.193 3.514 1.00 63.44 168 SER A CA 1
ATOM 1319 C C . SER A 1 168 ? 33.728 30.935 3.731 1.00 63.44 168 SER A C 1
ATOM 1321 O O . SER A 1 168 ? 34.472 30.517 2.841 1.00 63.44 168 SER A O 1
ATOM 1323 N N . VAL A 1 169 ? 33.585 30.288 4.894 1.00 61.69 169 VAL A N 1
ATOM 1324 C CA . VAL A 1 169 ? 34.294 29.037 5.223 1.00 61.69 169 VAL A CA 1
ATOM 1325 C C . VAL A 1 169 ? 33.737 27.860 4.419 1.00 61.69 169 VAL A C 1
ATOM 1327 O O . VAL A 1 169 ? 34.500 27.047 3.894 1.00 61.69 169 VAL A O 1
ATOM 1330 N N . ALA A 1 170 ? 32.412 27.798 4.258 1.00 60.81 170 ALA A N 1
ATOM 1331 C CA . ALA A 1 170 ? 31.752 26.765 3.469 1.00 60.81 170 ALA A CA 1
ATOM 1332 C C . ALA A 1 170 ? 32.109 26.853 1.977 1.00 60.81 170 ALA A C 1
ATOM 1334 O O . ALA A 1 170 ? 32.356 25.822 1.352 1.00 60.81 170 ALA A O 1
ATOM 1335 N N . PHE A 1 171 ? 32.207 28.062 1.410 1.00 62.31 171 PHE A N 1
ATOM 1336 C CA . PHE A 1 171 ? 32.518 28.250 -0.011 1.00 62.31 171 PHE A CA 1
ATOM 1337 C C . PHE A 1 171 ? 33.950 27.816 -0.366 1.00 62.31 171 PHE A C 1
ATOM 1339 O O . PHE A 1 171 ? 34.170 27.124 -1.364 1.00 62.31 171 PHE A O 1
ATOM 1346 N N . LEU A 1 172 ? 34.930 28.148 0.484 1.00 60.25 172 LEU A N 1
ATOM 1347 C CA . LEU A 1 172 ? 36.317 27.700 0.305 1.00 60.25 172 LEU A CA 1
ATOM 1348 C C . LEU A 1 172 ? 36.465 26.186 0.526 1.00 60.25 172 LEU A C 1
ATOM 1350 O O . LEU A 1 172 ? 37.176 25.524 -0.234 1.00 60.25 172 LEU A O 1
ATOM 1354 N N . GLY A 1 173 ? 35.750 25.622 1.506 1.00 62.16 173 GLY A N 1
ATOM 1355 C CA . GLY A 1 173 ? 35.724 24.180 1.762 1.00 62.16 173 GLY A CA 1
ATOM 1356 C C . GLY A 1 173 ? 35.105 23.370 0.618 1.00 62.16 173 GLY A C 1
ATOM 1357 O O . GLY A 1 173 ? 35.663 22.348 0.216 1.00 62.16 173 GLY A O 1
ATOM 1358 N N . TRP A 1 174 ? 34.000 23.845 0.033 1.00 62.38 174 TRP A N 1
ATOM 1359 C CA . TRP A 1 174 ? 33.369 23.212 -1.132 1.00 62.38 174 TRP A CA 1
ATOM 1360 C C . TRP A 1 174 ? 34.269 23.234 -2.365 1.00 62.38 174 TRP A C 1
ATOM 1362 O O . TRP A 1 174 ? 34.382 22.218 -3.047 1.00 62.38 174 TRP A O 1
ATOM 1372 N N . SER A 1 175 ? 34.963 24.344 -2.625 1.00 67.62 175 SER A N 1
ATOM 1373 C CA . SER A 1 175 ? 35.855 24.451 -3.785 1.00 67.62 175 SER A CA 1
ATOM 1374 C C . SER A 1 175 ? 37.041 23.475 -3.692 1.00 67.62 175 SER A C 1
ATOM 1376 O O . SER A 1 175 ? 37.376 22.789 -4.661 1.00 67.62 175 SER A O 1
ATOM 1378 N N . PHE A 1 176 ? 37.617 23.307 -2.495 1.00 62.16 176 PHE A N 1
ATOM 1379 C CA . PHE A 1 176 ? 38.680 22.322 -2.256 1.00 62.16 176 PHE A CA 1
ATOM 1380 C C . PHE A 1 176 ? 38.173 20.869 -2.298 1.00 62.16 176 PHE A C 1
ATOM 1382 O O . PHE A 1 176 ? 38.843 19.993 -2.851 1.00 62.16 176 PHE A O 1
ATOM 1389 N N . GLY A 1 177 ? 36.975 20.609 -1.763 1.00 67.44 177 GLY A N 1
ATOM 1390 C CA . GLY A 1 177 ? 36.334 19.292 -1.803 1.00 67.44 177 GLY A CA 1
ATOM 1391 C C . GLY A 1 177 ? 36.015 18.831 -3.228 1.00 67.44 177 GLY A C 1
ATOM 1392 O O . GLY A 1 177 ? 36.344 17.702 -3.595 1.00 67.44 177 GLY A O 1
ATOM 1393 N N . PHE A 1 178 ? 35.462 19.717 -4.063 1.00 68.38 178 PHE A N 1
ATOM 1394 C CA . PHE A 1 178 ? 35.194 19.435 -5.477 1.00 68.38 178 PHE A CA 1
ATOM 1395 C C . PHE A 1 178 ? 36.477 19.232 -6.286 1.00 68.38 178 PHE A C 1
ATOM 1397 O O . PHE A 1 178 ? 36.510 18.343 -7.133 1.00 68.38 178 PHE A O 1
ATOM 1404 N N . ALA A 1 179 ? 37.551 19.979 -6.009 1.00 67.75 179 ALA A N 1
ATOM 1405 C CA . ALA A 1 179 ? 38.842 19.768 -6.666 1.00 67.75 179 ALA A CA 1
ATOM 1406 C C . ALA A 1 179 ? 39.452 18.396 -6.319 1.00 67.75 179 ALA A C 1
ATOM 1408 O O . ALA A 1 179 ? 39.958 17.701 -7.203 1.00 67.75 179 ALA A O 1
ATOM 1409 N N . SER A 1 180 ? 39.352 17.973 -5.055 1.00 64.69 180 SER A N 1
ATOM 1410 C CA . SER A 1 180 ? 39.813 16.655 -4.598 1.00 64.69 180 SER A CA 1
ATOM 1411 C C . SER A 1 180 ? 38.986 15.516 -5.208 1.00 64.69 180 SER A C 1
ATOM 1413 O O . SER A 1 180 ? 39.542 14.550 -5.735 1.00 64.69 180 SER A O 1
ATOM 1415 N N . LEU A 1 181 ? 37.656 15.665 -5.238 1.00 63.94 181 LEU A N 1
ATOM 1416 C CA . LEU A 1 181 ? 36.744 14.698 -5.848 1.00 63.94 181 LEU A CA 1
ATOM 1417 C C . LEU A 1 181 ? 36.942 14.612 -7.371 1.00 63.94 181 LEU A C 1
ATOM 1419 O O . LEU A 1 181 ? 37.028 13.516 -7.921 1.00 63.94 181 LEU A O 1
ATOM 1423 N N . TYR A 1 182 ? 37.117 15.748 -8.051 1.00 70.56 182 TYR A N 1
ATOM 1424 C CA . TYR A 1 182 ? 37.444 15.809 -9.478 1.00 70.56 182 TYR A CA 1
ATOM 1425 C C . TYR A 1 182 ? 38.775 15.111 -9.791 1.00 70.56 182 TYR A C 1
ATOM 1427 O O . TYR A 1 182 ? 38.875 14.360 -10.761 1.00 70.56 182 TYR A O 1
ATOM 1435 N N . PHE A 1 183 ? 39.795 15.290 -8.946 1.00 66.31 183 PHE A N 1
ATOM 1436 C CA . PHE A 1 183 ? 41.079 14.606 -9.103 1.00 66.31 183 PHE A CA 1
ATOM 1437 C C . PHE A 1 183 ? 40.967 13.089 -8.867 1.00 66.31 183 PHE A C 1
ATOM 1439 O O . PHE A 1 183 ? 41.604 12.304 -9.574 1.00 66.31 183 PHE A O 1
ATOM 1446 N N . TYR A 1 184 ? 40.116 12.669 -7.926 1.00 65.44 184 TYR A N 1
ATOM 1447 C CA . TYR A 1 184 ? 39.837 11.260 -7.647 1.00 65.44 184 TYR A CA 1
ATOM 1448 C C . TYR A 1 184 ? 39.100 10.578 -8.812 1.00 65.44 184 TYR A C 1
ATOM 1450 O O . TYR A 1 184 ? 39.553 9.543 -9.303 1.00 65.44 184 TYR A O 1
ATOM 1458 N N . LEU A 1 185 ? 38.043 11.206 -9.344 1.00 61.31 185 LEU A N 1
ATOM 1459 C CA . LEU A 1 185 ? 37.314 10.713 -10.520 1.00 61.31 185 LEU A CA 1
ATOM 1460 C C . LEU A 1 185 ? 38.189 10.673 -11.785 1.00 61.31 185 LEU A C 1
ATOM 1462 O O . LEU A 1 185 ? 38.102 9.723 -12.566 1.00 61.31 185 LEU A O 1
ATOM 1466 N N . LYS A 1 186 ? 39.092 11.646 -11.972 1.00 63.56 186 LYS A N 1
ATOM 1467 C CA . LYS A 1 186 ? 40.025 11.678 -13.113 1.00 63.56 186 LYS A CA 1
ATOM 1468 C C . LYS A 1 186 ? 40.995 10.487 -13.117 1.00 63.56 186 LYS A C 1
ATOM 1470 O O . LYS A 1 186 ? 41.359 9.999 -14.187 1.00 63.56 186 LYS A O 1
ATOM 1475 N N . LYS A 1 187 ? 41.401 9.991 -11.942 1.00 61.88 187 LYS A N 1
ATOM 1476 C CA . LYS A 1 187 ? 42.364 8.881 -11.809 1.00 61.88 187 LYS A CA 1
ATOM 1477 C C . LYS A 1 187 ? 41.761 7.515 -12.160 1.00 61.88 187 LYS A C 1
ATOM 1479 O O . LYS A 1 187 ? 42.491 6.638 -12.624 1.00 61.88 187 LYS A O 1
ATOM 1484 N N . GLU A 1 188 ? 40.452 7.336 -11.986 1.00 64.44 188 GLU A N 1
ATOM 1485 C CA . GLU A 1 188 ? 39.753 6.119 -12.420 1.00 64.44 188 GLU A CA 1
ATOM 1486 C C . GLU A 1 188 ? 39.342 6.173 -13.896 1.00 64.44 188 GLU A C 1
ATOM 1488 O O . GLU A 1 188 ? 39.526 5.186 -14.607 1.00 64.44 188 GLU A O 1
ATOM 1493 N N . TRP A 1 189 ? 38.906 7.331 -14.402 1.00 58.44 189 TRP A N 1
ATOM 1494 C CA . TRP A 1 189 ? 38.513 7.498 -15.810 1.00 58.44 189 TRP A CA 1
ATOM 1495 C C . TRP A 1 189 ? 39.660 7.308 -16.816 1.00 58.44 189 TRP A C 1
ATOM 1497 O O . TRP A 1 189 ? 39.452 6.753 -17.896 1.00 58.44 189 TRP A O 1
ATOM 1507 N N . LEU A 1 190 ? 40.893 7.690 -16.463 1.00 57.72 190 LEU A N 1
ATOM 1508 C CA . LEU A 1 190 ? 42.071 7.505 -17.327 1.00 57.72 190 LEU A CA 1
ATOM 1509 C C . LEU A 1 190 ? 42.385 6.027 -17.628 1.00 57.72 190 LEU A C 1
ATOM 1511 O O . LEU A 1 190 ? 42.944 5.725 -18.683 1.00 57.72 190 LEU A O 1
ATOM 1515 N N . LYS A 1 191 ? 41.983 5.094 -16.753 1.00 60.44 191 LYS A N 1
ATOM 1516 C CA . LYS A 1 191 ? 42.143 3.651 -16.999 1.00 60.44 191 LYS A CA 1
ATOM 1517 C C . LYS A 1 191 ? 41.188 3.147 -18.088 1.00 60.44 191 LYS A C 1
ATOM 1519 O O . LYS A 1 191 ? 41.573 2.297 -18.885 1.00 60.44 191 LYS A O 1
ATOM 1524 N N . TYR A 1 192 ? 39.979 3.705 -18.163 1.00 59.22 192 TYR A N 1
ATOM 1525 C CA . TYR A 1 192 ? 38.964 3.317 -19.149 1.00 59.22 192 TYR A CA 1
ATOM 1526 C C . TYR A 1 192 ? 39.226 3.911 -20.539 1.00 59.22 192 TYR A C 1
ATOM 1528 O O . TYR A 1 192 ? 38.979 3.245 -21.542 1.00 59.22 192 TYR A O 1
ATOM 1536 N N . ILE A 1 193 ? 39.801 5.116 -20.617 1.00 58.88 193 ILE A N 1
ATOM 1537 C CA . ILE A 1 193 ? 40.182 5.746 -21.895 1.00 58.88 193 ILE A CA 1
ATOM 1538 C C . ILE A 1 193 ? 41.345 4.990 -22.565 1.00 58.88 193 ILE A C 1
ATOM 1540 O O . ILE A 1 193 ? 41.324 4.774 -23.775 1.00 58.88 193 ILE A O 1
ATOM 1544 N N . SER A 1 194 ? 42.318 4.521 -21.777 1.00 58.41 194 SER A N 1
ATOM 1545 C CA . SER A 1 194 ? 43.420 3.672 -22.259 1.00 58.41 194 SER A CA 1
ATOM 1546 C C . SER A 1 194 ? 42.917 2.331 -22.819 1.00 58.41 194 SER A C 1
ATOM 1548 O O . SER A 1 194 ? 43.306 1.931 -23.917 1.00 58.41 194 SER A O 1
ATOM 1550 N N . LEU A 1 195 ? 41.978 1.678 -22.124 1.00 58.78 195 LEU A N 1
ATOM 1551 C CA . LEU A 1 195 ? 41.391 0.409 -22.566 1.00 58.78 195 LEU A CA 1
ATOM 1552 C C . LEU A 1 195 ? 40.521 0.575 -23.830 1.00 58.78 195 LEU A C 1
ATOM 1554 O O . LEU A 1 195 ? 40.549 -0.278 -24.715 1.00 58.78 195 LEU A O 1
ATOM 1558 N N . GLY A 1 196 ? 39.795 1.693 -23.948 1.00 62.22 196 GLY A N 1
ATOM 1559 C CA . GLY A 1 196 ? 38.964 2.014 -25.114 1.00 62.22 196 GLY A CA 1
ATOM 1560 C C . GLY A 1 196 ? 39.763 2.324 -26.386 1.00 62.22 196 GLY A C 1
ATOM 1561 O O . GLY A 1 196 ? 39.393 1.858 -27.464 1.00 62.22 196 GLY A O 1
ATOM 1562 N N . MET A 1 197 ? 40.892 3.041 -26.280 1.00 59.50 197 MET A N 1
ATOM 1563 C CA . MET A 1 197 ? 41.787 3.267 -27.429 1.00 59.50 197 MET A CA 1
ATOM 1564 C C . MET A 1 197 ? 42.460 1.977 -27.911 1.00 59.50 197 MET A C 1
ATOM 1566 O O . MET A 1 197 ? 42.676 1.820 -29.111 1.00 59.50 197 MET A O 1
ATOM 1570 N N . PHE A 1 198 ? 42.749 1.033 -27.010 1.00 58.66 198 PHE A N 1
ATOM 1571 C CA . PHE A 1 198 ? 43.361 -0.248 -27.372 1.00 58.66 198 PHE A CA 1
ATOM 1572 C C . PHE A 1 198 ? 42.420 -1.124 -28.221 1.00 58.66 198 PHE A C 1
ATOM 1574 O O . PHE A 1 198 ? 42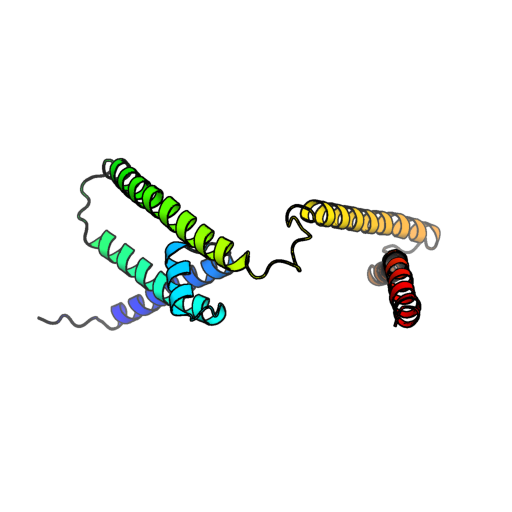.853 -1.780 -29.163 1.00 58.66 198 PHE A O 1
ATOM 1581 N N . ILE A 1 199 ? 41.113 -1.079 -27.945 1.00 61.59 199 ILE A N 1
ATOM 1582 C CA . ILE A 1 199 ? 40.090 -1.834 -28.688 1.00 61.59 199 ILE A CA 1
ATOM 1583 C C . ILE A 1 199 ? 39.860 -1.232 -30.087 1.00 61.59 199 ILE A C 1
ATOM 1585 O O . ILE A 1 199 ? 39.720 -1.970 -31.058 1.00 61.59 199 ILE A O 1
ATOM 1589 N N . LEU A 1 200 ? 39.896 0.098 -30.221 1.00 58.75 200 LEU A N 1
ATOM 1590 C CA . LEU A 1 200 ? 39.721 0.787 -31.508 1.00 58.75 200 LEU A CA 1
ATOM 1591 C C . LEU A 1 200 ? 40.903 0.614 -32.477 1.00 58.75 200 LEU A C 1
ATOM 1593 O O . LEU A 1 200 ? 40.705 0.720 -33.684 1.00 58.75 200 LEU A O 1
ATOM 1597 N N . PHE A 1 201 ? 42.110 0.332 -31.977 1.00 56.66 201 PHE A N 1
ATOM 1598 C CA . PHE A 1 201 ? 43.315 0.222 -32.812 1.00 56.66 201 PHE A CA 1
ATOM 1599 C C . PHE A 1 201 ? 43.716 -1.216 -33.171 1.00 56.66 201 PHE A C 1
ATOM 1601 O O . PHE A 1 201 ? 44.405 -1.420 -34.166 1.00 56.66 201 PHE A O 1
ATOM 1608 N N . VAL A 1 202 ? 43.288 -2.220 -32.397 1.00 58.50 202 VAL A N 1
ATOM 1609 C CA . VAL A 1 202 ? 43.672 -3.630 -32.626 1.00 58.50 202 VAL A CA 1
ATOM 1610 C C . VAL A 1 202 ? 42.679 -4.370 -33.535 1.00 58.50 202 VAL A C 1
ATOM 1612 O O . VAL A 1 202 ? 43.065 -5.295 -34.244 1.00 58.50 202 VAL A O 1
ATOM 1615 N N . ILE A 1 203 ? 41.414 -3.941 -33.582 1.00 56.91 203 ILE A N 1
ATOM 1616 C CA . ILE A 1 203 ? 40.368 -4.599 -34.384 1.00 56.91 203 ILE A CA 1
ATOM 1617 C C . ILE A 1 203 ? 40.527 -4.427 -35.914 1.00 56.91 203 ILE A C 1
ATOM 1619 O O . ILE A 1 203 ? 40.245 -5.394 -36.620 1.00 56.91 203 ILE A O 1
ATOM 1623 N N . PRO A 1 204 ? 41.017 -3.303 -36.479 1.00 50.22 204 PRO A N 1
ATOM 1624 C CA . PRO A 1 204 ? 41.155 -3.184 -37.932 1.00 50.22 204 PRO A CA 1
ATOM 1625 C C . PRO A 1 204 ? 42.409 -3.864 -38.512 1.00 50.22 204 PRO A C 1
ATOM 1627 O O . PRO A 1 204 ? 42.635 -3.757 -39.710 1.00 50.22 204 PRO A O 1
ATOM 1630 N N . LEU A 1 205 ? 43.230 -4.556 -37.708 1.00 52.34 205 LEU A N 1
ATOM 1631 C CA . LEU A 1 205 ? 44.433 -5.250 -38.200 1.00 52.34 205 LEU A CA 1
ATOM 1632 C C . LEU A 1 205 ? 44.222 -6.756 -38.468 1.00 52.34 205 LEU A C 1
ATOM 1634 O O . LEU A 1 205 ? 45.156 -7.433 -38.891 1.00 52.34 205 LEU A O 1
ATOM 1638 N N . VAL A 1 206 ? 43.029 -7.294 -38.184 1.00 59.72 206 VAL A N 1
ATOM 1639 C CA . VAL A 1 206 ? 42.711 -8.737 -38.294 1.00 59.72 206 VAL A CA 1
ATOM 1640 C C . VAL A 1 206 ? 41.534 -9.004 -39.255 1.00 59.72 206 VAL A C 1
ATOM 1642 O O . VAL A 1 206 ? 41.095 -10.146 -39.379 1.00 59.72 206 VAL A O 1
ATOM 1645 N N . LEU A 1 207 ? 41.041 -7.981 -39.965 1.00 48.59 207 LEU A N 1
ATOM 1646 C CA . LEU A 1 207 ? 40.053 -8.130 -41.042 1.00 48.59 207 LEU A CA 1
ATOM 1647 C C . LEU A 1 207 ? 40.650 -7.803 -42.411 1.00 48.59 207 LEU A C 1
ATOM 1649 O O . LEU A 1 207 ? 41.370 -6.784 -42.500 1.00 48.59 207 LEU A O 1
#

Foldseek 3Di:
DDDDDDPVRVVVVVVVLVVLLVVLVVCVVVVVADPVLLVVLCVVQVNDPVSSSVSSSVSSSVVVVVVVVVVVPDDPDDDDDPVVVVVVVVVVVVVVVVVVVVVVVVVVVVVCVVPDDDDDDDDDPPPPVVVVVVVVVVVVVLVVVLVVVLVVVCCVVPVPPPDPPPVVSVVVSVVVVVVVVVVVVVVVVVVVVVVVVVVVPPVVVPD

Secondary structure (DSSP, 8-state):
---PPPHHHHHHHHHHHHHHHHHHHHHHHTT---HHHHHHHHHTTTT-HHHHHHHHHHHHHHHHHHHHHHHHHS-S--SSSTTTTHHHHHHHHHHHHHHHHHHHHHHHHHTTTTS-SS------TTSSHHHHHHHHHHHHHHHHHHHHHHHHHHHHH-TT-SS--HHHHHHHHHHHHHHHHHHHHHHHHHHHHHHHHHHHHHGGG--

pLDDT: mean 70.92, std 18.03, range [35.09, 96.06]

Radius of gyration: 31.15 Å; chains: 1; bounding box: 83×69×64 Å